Protein AF-K6Z7R3-F1 (afdb_monomer_lite)

Foldseek 3Di:
DPPLVVLVVLLCVLVVQDPVDPCSLVVLLVVLLVLQVQAACRVLAAQEFEPVVSQVLSCLSRVGGDDPVSQCPVVVVVDNSRVSSCVSNVGYYDPDQDWDWDQDPVRRIYTDDDCLWPQVLLVVCLVVVDPVSLVVSLVVVVVVVPADQDDSVLPADPVLSCLCNVQVEGQGAYSVQRGNVSVSVLNVQVVVVPVVDPSVPDDRVVNSVSRSVSNVVVVVVVVCCQFVLADDFPLAPDEAEDQWCDLVLQDPFKWKWWDDPQKIFTATDLPDSPPDDGNIQMKIFHFPDHSVVCLNVVLVVQLQVQCVVVVQAADPPDHTIGNDGCSPSVNSSVVSQSVDNVNRNGTDHMYGYGRDD

Secondary structure (DSSP, 8-state):
-HHHHHHHHHHHHHTT--SSSTTHHHHHHHHHHHHHHTSBTBTTTB-SB-HHHHHHHHHHHHSPPPPHHHHHGGGGGT--HHHHHHHHHT--B-SS---EEEEPTTS-EEEE--TTSHHHHHHHHHHH--THHHHHHHHHHHHTSSS----GGGSPPHHHHHHHHHTT------GGG-SHHHHHHHHHHHHHHHHHS-GGG--HHHHHHHHHHHHHHHHHHHHHHHH--SPP-TTSPPEEEESS--GGGGPSSEEEEEEETTEEEEEEESS-GGGS-TT--EEEEEESS-TTS-HHHHHHHHHHHHHHHTT-PPPTT-SSEESS-HHHHHHHHHHHHHT-HHHHHHEEEEEEEPPP-

pLDDT: mean 82.05, std 11.36, range [42.78, 97.69]

Radius of gyration: 26.32 Å; chains: 1; bounding box: 56×63×68 Å

Structure (mmCIF, N/CA/C/O backbone):
data_AF-K6Z7R3-F1
#
_entry.id   AF-K6Z7R3-F1
#
loop_
_atom_site.group_PDB
_atom_site.id
_atom_site.type_symbol
_atom_site.label_atom_id
_atom_site.label_alt_id
_atom_site.label_comp_id
_atom_site.label_asym_id
_atom_site.label_entity_id
_atom_site.label_seq_id
_atom_site.pdbx_PDB_ins_code
_atom_site.Cartn_x
_atom_site.Cartn_y
_atom_site.Cartn_z
_atom_site.occupancy
_atom_site.B_iso_or_equiv
_atom_site.auth_seq_id
_atom_site.auth_comp_id
_atom_site.auth_asym_id
_atom_site.auth_atom_id
_atom_site.pdbx_PDB_model_num
ATOM 1 N N . MET A 1 1 ? -11.805 31.884 5.181 1.00 42.78 1 MET A N 1
ATOM 2 C CA . MET A 1 1 ? -10.559 31.561 5.913 1.00 42.78 1 MET A CA 1
ATOM 3 C C . MET A 1 1 ? -10.691 31.644 7.438 1.00 42.78 1 MET A C 1
ATOM 5 O O . MET A 1 1 ? -9.969 30.921 8.102 1.00 42.78 1 MET A O 1
ATOM 9 N N . HIS A 1 2 ? -11.598 32.442 8.026 1.00 48.38 2 HIS A N 1
ATOM 10 C CA . HIS A 1 2 ? -11.631 32.621 9.490 1.00 48.38 2 HIS A CA 1
ATOM 11 C C . HIS A 1 2 ? -12.226 31.472 10.326 1.00 48.38 2 HIS A C 1
ATOM 13 O O . HIS A 1 2 ? -11.822 31.309 11.468 1.00 48.38 2 HIS A O 1
ATOM 19 N N . THR A 1 3 ? -13.135 30.646 9.807 1.00 52.03 3 THR A N 1
ATOM 20 C CA . THR A 1 3 ? -13.843 29.629 10.614 1.00 52.03 3 THR A CA 1
ATOM 21 C C . THR A 1 3 ? -13.050 28.346 10.876 1.00 52.03 3 THR A C 1
ATOM 23 O O . THR A 1 3 ? -13.311 27.656 11.857 1.00 52.03 3 THR A O 1
ATOM 26 N N . GLU A 1 4 ? -12.071 27.998 10.036 1.00 53.47 4 GLU A N 1
ATOM 27 C CA . GLU A 1 4 ? -11.367 26.711 10.152 1.00 53.47 4 GLU A CA 1
ATOM 28 C C . GLU A 1 4 ? -10.147 26.754 11.090 1.00 53.47 4 GLU A C 1
ATOM 30 O O . GLU A 1 4 ? -9.785 25.720 11.648 1.00 53.47 4 GLU A O 1
ATOM 35 N N . TYR A 1 5 ? -9.556 27.934 11.321 1.00 65.00 5 TYR A N 1
ATOM 36 C CA . TYR A 1 5 ? -8.521 28.150 12.349 1.00 65.00 5 TYR A CA 1
ATOM 37 C C . TYR A 1 5 ? -9.108 28.181 13.770 1.00 65.00 5 TYR A C 1
ATOM 39 O O . TYR A 1 5 ? -8.450 27.769 14.722 1.00 65.00 5 TYR A O 1
ATOM 47 N N . VAL A 1 6 ? -10.370 28.606 13.906 1.00 71.88 6 VAL A N 1
ATOM 48 C CA . VAL A 1 6 ? -11.091 28.658 15.191 1.00 71.88 6 VAL A CA 1
ATOM 49 C C . VAL A 1 6 ? -11.257 27.261 15.794 1.00 71.88 6 VAL A C 1
ATOM 51 O O . VAL A 1 6 ? -11.066 27.088 16.989 1.00 71.88 6 VAL A O 1
ATOM 54 N N . LYS A 1 7 ? -11.498 26.226 14.978 1.00 82.06 7 LYS A N 1
ATOM 55 C CA . LYS A 1 7 ? -11.639 24.855 15.495 1.00 82.06 7 LYS A CA 1
ATOM 56 C C . LYS A 1 7 ? -10.354 24.295 16.104 1.00 82.06 7 LYS A C 1
ATOM 58 O O . LYS A 1 7 ? -10.421 23.604 17.111 1.00 82.06 7 LYS A O 1
ATOM 63 N N . TRP A 1 8 ? -9.194 24.565 15.503 1.00 83.31 8 TRP A N 1
ATOM 64 C CA . TRP A 1 8 ? -7.917 24.115 16.070 1.00 83.31 8 TRP A CA 1
ATOM 65 C C . TRP A 1 8 ? -7.579 24.850 17.360 1.00 83.31 8 TRP A C 1
ATOM 67 O O . TRP A 1 8 ? -7.076 24.232 18.293 1.00 83.31 8 TRP A O 1
ATOM 77 N N . ARG A 1 9 ? -7.950 26.130 17.435 1.00 82.94 9 ARG A N 1
ATOM 78 C CA . ARG A 1 9 ? -7.883 26.919 18.661 1.00 82.94 9 ARG A CA 1
ATOM 79 C C . ARG A 1 9 ? -8.685 26.267 19.795 1.00 82.94 9 ARG A C 1
ATOM 81 O O . ARG A 1 9 ? -8.120 25.899 20.820 1.00 82.94 9 ARG A O 1
ATOM 88 N N . GLU A 1 10 ? -9.969 26.008 19.559 1.00 86.31 10 GLU A N 1
ATOM 89 C CA . GLU A 1 10 ? -10.844 25.342 20.533 1.00 86.31 10 GLU A CA 1
ATOM 90 C C . GLU A 1 10 ? -10.329 23.944 20.929 1.00 86.31 10 GLU A C 1
ATOM 92 O O . GLU A 1 10 ? -10.442 23.540 22.087 1.00 86.31 10 GLU A O 1
ATOM 97 N N . VAL A 1 11 ? -9.745 23.194 19.985 1.00 88.62 11 VAL A N 1
ATOM 98 C CA . VAL A 1 11 ? -9.110 21.896 20.269 1.00 88.62 11 VAL A CA 1
ATOM 99 C C . VAL A 1 11 ? -7.930 22.065 21.221 1.00 88.62 11 VAL A C 1
ATOM 101 O O . VAL A 1 11 ? -7.875 21.355 22.223 1.00 88.62 11 VAL A O 1
ATOM 104 N N . CYS A 1 12 ? -7.013 22.997 20.951 1.00 88.44 12 CYS A N 1
ATOM 105 C CA . CYS A 1 12 ? -5.871 23.264 21.827 1.00 88.44 12 CYS A CA 1
ATOM 106 C C . CYS A 1 12 ? -6.321 23.707 23.227 1.00 88.44 12 CYS A C 1
ATOM 108 O O . CYS A 1 12 ? -5.830 23.165 24.213 1.00 88.44 12 CYS A O 1
ATOM 110 N N . GLU A 1 13 ? -7.317 24.593 23.320 1.00 87.94 13 GLU A N 1
ATOM 111 C CA . GLU A 1 13 ? -7.924 25.014 24.593 1.00 87.94 13 GLU A CA 1
ATOM 112 C C . GLU A 1 13 ? -8.467 23.827 25.398 1.00 87.94 13 GLU A C 1
ATOM 114 O O . GLU A 1 13 ? -8.108 23.652 26.561 1.00 87.94 13 GLU A O 1
ATOM 119 N N . ARG A 1 14 ? -9.283 22.957 24.785 1.00 89.38 14 ARG A N 1
ATOM 120 C CA . ARG A 1 14 ? -9.859 21.791 25.486 1.00 89.38 14 ARG A CA 1
ATOM 121 C C . ARG A 1 14 ? -8.824 20.743 25.889 1.00 89.38 14 ARG A C 1
ATOM 123 O O . ARG A 1 14 ? -9.101 19.919 26.758 1.00 89.38 14 ARG A O 1
ATOM 130 N N . LEU A 1 15 ? -7.660 20.751 25.248 1.00 88.69 15 LEU A N 1
ATOM 131 C CA . LEU A 1 15 ? -6.542 19.863 25.560 1.00 88.69 15 LEU A CA 1
ATOM 132 C C . LEU A 1 15 ? -5.530 20.496 26.525 1.00 88.69 15 LEU A C 1
ATOM 134 O O . LEU A 1 15 ? -4.546 19.836 26.851 1.00 88.69 15 LEU A O 1
ATOM 138 N N . ASN A 1 16 ? -5.769 21.730 26.992 1.00 87.38 16 ASN A N 1
ATOM 139 C CA . ASN A 1 16 ? -4.818 22.525 27.777 1.00 87.38 16 ASN A CA 1
ATOM 140 C C . ASN A 1 16 ? -3.439 22.648 27.095 1.00 87.38 16 ASN A C 1
ATOM 142 O O . ASN A 1 16 ? -2.403 22.582 27.754 1.00 87.38 16 ASN A O 1
ATOM 146 N N . ILE A 1 17 ? -3.432 22.786 25.766 1.00 86.62 17 ILE A N 1
ATOM 147 C CA . ILE A 1 17 ? -2.229 23.029 24.965 1.00 86.62 17 ILE A CA 1
ATOM 148 C C . ILE A 1 17 ? -2.081 24.539 24.797 1.00 86.62 17 ILE A C 1
ATOM 150 O O . ILE A 1 17 ? -2.971 25.191 24.246 1.00 86.62 17 ILE A O 1
ATOM 154 N N . ASP A 1 18 ? -0.954 25.074 25.263 1.00 75.88 18 ASP A N 1
ATOM 155 C CA . ASP A 1 18 ? -0.641 26.501 25.191 1.00 75.88 18 ASP A CA 1
ATOM 156 C C . ASP A 1 18 ? -0.589 26.977 23.730 1.00 75.88 18 ASP A C 1
ATOM 158 O O . ASP A 1 18 ? 0.139 26.422 22.901 1.00 75.88 18 ASP A O 1
ATOM 162 N N . GLN A 1 19 ? -1.390 27.995 23.415 1.00 64.81 19 GLN A N 1
ATOM 163 C CA . GLN A 1 19 ? -1.518 28.556 22.072 1.00 64.81 19 GLN A CA 1
ATOM 164 C C . GLN A 1 19 ? -0.503 29.661 21.782 1.00 64.81 19 GLN A C 1
ATOM 166 O O . GLN A 1 19 ? -0.270 29.961 20.608 1.00 64.81 19 GLN A O 1
ATOM 171 N N . ASP A 1 20 ? 0.111 30.243 22.815 1.00 58.19 20 ASP A N 1
ATOM 172 C CA . ASP A 1 20 ? 0.999 31.402 22.680 1.00 58.19 20 ASP A CA 1
ATOM 173 C C . ASP A 1 20 ? 2.440 30.998 22.302 1.00 58.19 20 ASP A C 1
ATOM 175 O O . ASP A 1 20 ? 3.316 31.843 22.101 1.00 58.19 20 ASP A O 1
ATOM 179 N N . GLY A 1 21 ? 2.690 29.694 22.126 1.00 55.47 21 GLY A N 1
ATOM 180 C CA . GLY A 1 21 ? 3.966 29.134 21.691 1.00 55.47 21 GLY A CA 1
ATOM 181 C C . GLY A 1 21 ? 3.978 28.609 20.248 1.00 55.47 21 GLY A C 1
ATOM 182 O O . GLY A 1 21 ? 3.023 28.008 19.750 1.00 55.47 21 GLY A O 1
ATOM 183 N N . TYR A 1 22 ? 5.150 28.694 19.606 1.00 54.59 22 TYR A N 1
ATOM 184 C CA . TYR A 1 22 ? 5.470 28.016 18.332 1.00 54.59 22 TYR A CA 1
ATOM 185 C C . TYR A 1 22 ? 5.348 26.468 18.399 1.00 54.59 22 TYR A C 1
ATOM 187 O O . TYR A 1 22 ? 5.454 25.801 17.374 1.00 54.59 22 TYR A O 1
ATOM 195 N N . ASN A 1 23 ? 5.107 25.892 19.588 1.00 72.56 23 ASN A N 1
ATOM 196 C CA . ASN A 1 23 ? 5.161 24.454 19.895 1.00 72.56 23 ASN A CA 1
ATOM 197 C C . ASN A 1 23 ? 3.768 23.770 19.979 1.00 72.56 23 ASN A C 1
ATOM 199 O O . ASN A 1 23 ? 3.678 22.557 20.134 1.00 72.56 23 ASN A O 1
ATOM 203 N N . HIS A 1 24 ? 2.646 24.488 19.842 1.00 80.38 24 HIS A N 1
ATOM 204 C CA . HIS A 1 24 ? 1.312 23.867 19.996 1.00 80.38 24 HIS A CA 1
ATOM 205 C C . HIS A 1 24 ? 1.065 22.693 19.022 1.00 80.38 24 HIS A C 1
ATOM 207 O O . HIS A 1 24 ? 0.452 21.691 19.389 1.00 80.38 24 HIS A O 1
ATOM 213 N N . TYR A 1 25 ? 1.583 22.789 17.791 1.00 85.50 25 TYR A N 1
ATOM 214 C CA . TYR A 1 25 ? 1.508 21.728 16.782 1.00 85.50 25 TYR A CA 1
ATOM 215 C C . TYR A 1 25 ? 2.228 20.446 17.220 1.00 85.50 25 TYR A C 1
ATOM 217 O O . TYR A 1 25 ? 1.687 19.346 17.101 1.00 85.50 25 TYR A O 1
ATOM 225 N N . GLU A 1 26 ? 3.449 20.588 17.730 1.00 86.62 26 GLU A N 1
ATOM 226 C CA . GLU A 1 26 ? 4.282 19.467 18.158 1.00 86.62 26 GLU A CA 1
ATOM 227 C C . GLU A 1 26 ? 3.726 18.842 19.442 1.00 86.62 26 GLU A C 1
ATOM 229 O O . GLU A 1 26 ? 3.589 17.621 19.508 1.00 86.62 26 GLU A O 1
ATOM 234 N N . GLN A 1 27 ? 3.272 19.651 20.407 1.00 88.75 27 GLN A N 1
ATOM 235 C CA . GLN A 1 27 ? 2.557 19.156 21.591 1.00 88.75 27 GLN A CA 1
ATOM 236 C C . GLN A 1 27 ? 1.316 18.341 21.214 1.00 88.75 27 GLN A C 1
ATOM 238 O O . GLN A 1 27 ? 1.083 17.261 21.764 1.00 88.75 27 GLN A O 1
ATOM 243 N N . LEU A 1 28 ? 0.541 18.823 20.242 1.00 89.75 28 LEU A N 1
ATOM 244 C CA . LEU A 1 28 ? -0.630 18.120 19.741 1.00 89.75 28 LEU A CA 1
ATOM 245 C C . LEU A 1 28 ? -0.243 16.797 19.057 1.00 89.75 28 LEU A C 1
ATOM 247 O O . LEU A 1 28 ? -0.861 15.769 19.339 1.00 89.75 28 LEU A O 1
ATOM 251 N N . CYS A 1 29 ? 0.786 16.794 18.203 1.00 90.44 29 CYS A N 1
ATOM 252 C CA . CYS A 1 29 ? 1.306 15.568 17.590 1.00 90.44 29 CYS A CA 1
ATOM 253 C C . CYS A 1 29 ? 1.729 14.557 18.662 1.00 90.44 29 CYS A C 1
ATOM 255 O O . CYS A 1 29 ? 1.254 13.421 18.652 1.00 90.44 29 CYS A O 1
ATOM 257 N N . CYS A 1 30 ? 2.552 14.979 19.624 1.00 90.62 30 CYS A N 1
ATOM 258 C CA . CYS A 1 30 ? 3.036 14.149 20.726 1.00 90.62 30 CYS A CA 1
ATOM 259 C C . CYS A 1 30 ? 1.891 13.572 21.565 1.00 90.62 30 CYS A C 1
ATOM 261 O O . CYS A 1 30 ? 1.906 12.385 21.901 1.00 90.62 30 CYS A O 1
ATOM 263 N N . LEU A 1 31 ? 0.865 14.376 21.861 1.00 92.06 31 LEU A N 1
ATOM 264 C CA . LEU A 1 31 ? -0.309 13.914 22.593 1.00 92.06 31 LEU A CA 1
ATOM 265 C C . LEU A 1 31 ? -1.059 12.826 21.816 1.00 92.06 31 LEU A C 1
ATOM 267 O O . LEU A 1 31 ? -1.367 11.777 22.383 1.00 92.06 31 LEU A O 1
ATOM 271 N N . ILE A 1 32 ? -1.346 13.047 20.530 1.00 92.19 32 ILE A N 1
ATOM 272 C CA . ILE A 1 32 ? -2.070 12.067 19.709 1.00 92.19 32 ILE A CA 1
ATOM 273 C C . ILE A 1 32 ? -1.244 10.789 19.525 1.00 92.19 32 ILE A C 1
ATOM 275 O O . ILE A 1 32 ? -1.786 9.695 19.689 1.00 92.19 32 ILE A O 1
ATOM 279 N N . VAL A 1 33 ? 0.062 10.911 19.266 1.00 92.88 33 VAL A N 1
ATOM 280 C CA . VAL A 1 33 ? 0.996 9.776 19.195 1.00 92.88 33 VAL A CA 1
ATOM 281 C C . VAL A 1 33 ? 0.949 8.972 20.492 1.00 92.88 33 VAL A C 1
ATOM 283 O O . VAL A 1 33 ? 0.712 7.770 20.435 1.00 92.88 33 VAL A O 1
ATOM 286 N N . SER A 1 34 ? 1.065 9.630 21.648 1.00 91.25 34 SER A N 1
ATOM 287 C CA . SER A 1 34 ? 0.998 8.986 22.967 1.00 91.25 34 SER A CA 1
ATOM 288 C C . SER A 1 34 ? -0.341 8.278 23.206 1.00 91.25 34 SER A C 1
ATOM 290 O O . SER A 1 34 ? -0.384 7.149 23.700 1.00 91.25 34 SER A O 1
ATOM 292 N N . LYS A 1 35 ? -1.460 8.900 22.814 1.00 91.38 35 LYS A N 1
ATOM 293 C CA . LYS A 1 35 ? -2.791 8.288 22.936 1.00 91.38 35 LYS A CA 1
ATOM 294 C C . LYS A 1 35 ? -2.951 7.045 22.062 1.00 91.38 35 LYS A C 1
ATOM 296 O O . LYS A 1 35 ? -3.621 6.110 22.491 1.00 91.38 35 LYS A O 1
ATOM 301 N N . ILE A 1 36 ? -2.346 7.020 20.875 1.00 90.44 36 ILE A N 1
ATOM 302 C CA . ILE A 1 36 ? -2.390 5.863 19.971 1.00 90.44 36 ILE A CA 1
ATOM 303 C C . ILE A 1 36 ? -1.417 4.772 20.425 1.00 90.44 36 ILE A C 1
ATOM 305 O O . ILE A 1 36 ? -1.797 3.605 20.460 1.00 90.44 36 ILE A O 1
ATOM 309 N N . SER A 1 37 ? -0.184 5.129 20.788 1.00 90.00 37 SER A N 1
ATOM 310 C CA . SER A 1 37 ? 0.855 4.163 21.157 1.00 90.00 37 SER A CA 1
ATOM 311 C C . SER A 1 37 ? 0.518 3.396 22.432 1.00 90.00 37 SER A C 1
ATOM 313 O O . SER A 1 37 ? 0.848 2.218 22.540 1.00 90.00 37 SER A O 1
ATOM 315 N N . ASN A 1 38 ? -0.165 4.054 23.373 1.00 89.25 38 ASN A N 1
ATOM 316 C CA . ASN A 1 38 ? -0.599 3.465 24.640 1.00 89.25 38 ASN A CA 1
ATOM 317 C C . ASN A 1 38 ? -1.987 2.807 24.556 1.00 89.25 38 ASN A C 1
ATOM 319 O O . ASN A 1 38 ? -2.501 2.323 25.564 1.00 89.25 38 ASN A O 1
ATOM 323 N N . ALA A 1 39 ? -2.623 2.807 23.382 1.00 88.25 39 ALA A N 1
ATOM 324 C CA . ALA A 1 39 ? -3.923 2.183 23.206 1.00 88.25 39 ALA A CA 1
ATOM 325 C C . ALA A 1 39 ? -3.815 0.653 23.224 1.00 88.25 39 ALA A C 1
ATOM 327 O O . ALA A 1 39 ? -2.932 0.053 22.601 1.00 88.25 39 ALA A O 1
ATOM 328 N N . VAL A 1 40 ? -4.783 0.003 23.867 1.00 86.81 40 VAL A N 1
ATOM 329 C CA . VAL A 1 40 ? -4.917 -1.454 23.825 1.00 86.81 40 VAL A CA 1
ATOM 330 C C . VAL A 1 40 ? -5.167 -1.883 22.379 1.00 86.81 40 VAL A C 1
ATOM 332 O O . VAL A 1 40 ? -6.032 -1.339 21.692 1.00 86.81 40 VAL A O 1
ATOM 335 N N . GLY A 1 41 ? -4.398 -2.859 21.900 1.00 79.75 41 GLY A N 1
ATOM 336 C CA . GLY A 1 41 ? -4.519 -3.353 20.529 1.00 79.75 41 GLY A CA 1
ATOM 337 C C . GLY A 1 41 ? -3.748 -2.544 19.481 1.00 79.75 41 GLY A C 1
ATOM 338 O O . GLY A 1 41 ? -3.835 -2.870 18.295 1.00 79.75 41 GLY A O 1
ATOM 339 N N . PHE A 1 42 ? -2.955 -1.538 19.867 1.00 84.12 42 PHE A N 1
ATOM 340 C CA . PHE A 1 42 ? -2.008 -0.911 18.941 1.00 84.12 42 PHE A CA 1
ATOM 341 C C . PHE A 1 42 ? -1.030 -1.953 18.358 1.00 84.12 42 PHE A C 1
ATOM 343 O O . PHE A 1 42 ? -0.657 -2.918 19.028 1.00 84.12 42 PHE A O 1
ATOM 350 N N . ARG A 1 43 ? -0.671 -1.806 17.073 1.00 80.56 43 ARG A N 1
ATOM 351 C CA . ARG A 1 43 ? 0.080 -2.758 16.218 1.00 80.56 43 ARG A CA 1
ATOM 352 C C . ARG A 1 43 ? -0.608 -4.095 15.925 1.00 80.56 43 ARG A C 1
ATOM 354 O O . ARG A 1 43 ? -0.434 -4.626 14.832 1.00 80.56 43 ARG A O 1
ATOM 361 N N . SER A 1 44 ? -1.413 -4.610 16.849 1.00 77.50 44 SER A N 1
ATOM 362 C CA . SER A 1 44 ? -2.163 -5.860 16.657 1.00 77.50 44 SER A CA 1
ATOM 363 C C . SER A 1 44 ? -3.420 -5.642 15.811 1.00 77.50 44 SER A C 1
ATOM 365 O O . SER A 1 44 ? -3.620 -6.321 14.809 1.00 77.50 44 SER A O 1
ATOM 367 N N . TYR A 1 45 ? -4.229 -4.647 16.181 1.00 80.44 45 TYR A N 1
ATOM 368 C CA . TYR A 1 45 ? -5.459 -4.254 15.490 1.00 80.44 45 TYR A CA 1
ATOM 369 C C . TYR A 1 45 ? -5.289 -2.975 14.674 1.00 80.44 45 TYR A C 1
ATOM 371 O O . TYR A 1 45 ? -5.957 -2.810 13.659 1.00 80.44 45 TYR A O 1
ATOM 379 N N . LEU A 1 46 ? -4.378 -2.079 15.060 1.00 84.50 46 LEU A N 1
ATOM 380 C CA . LEU A 1 46 ? -4.082 -0.870 14.294 1.00 84.50 46 LEU A CA 1
ATOM 381 C C . LEU A 1 46 ? -2.639 -0.890 13.785 1.00 84.50 46 LEU A C 1
ATOM 383 O O . LEU A 1 46 ? -1.703 -0.694 14.554 1.00 84.50 46 LEU A O 1
ATOM 387 N N . ASN A 1 47 ? -2.467 -1.084 12.479 1.00 82.75 47 ASN A N 1
ATOM 388 C CA . ASN A 1 47 ? -1.160 -1.115 11.812 1.00 82.75 47 ASN A CA 1
ATOM 389 C C . ASN A 1 47 ? -1.008 -0.031 10.726 1.00 82.75 47 ASN A C 1
ATOM 391 O O . ASN A 1 47 ? -0.142 -0.134 9.861 1.00 82.75 47 ASN A O 1
ATOM 395 N N . CYS A 1 48 ? -1.884 0.969 10.736 1.00 84.81 48 CYS A N 1
ATOM 396 C CA . CYS A 1 48 ? -1.955 2.066 9.775 1.00 84.81 48 CYS A CA 1
ATOM 397 C C . CYS A 1 48 ? -2.702 3.246 10.404 1.00 84.81 48 CYS A C 1
ATOM 399 O O . CYS A 1 48 ? -3.511 3.038 11.311 1.00 84.81 48 CYS A O 1
ATOM 401 N N . ILE A 1 49 ? -2.516 4.455 9.879 1.00 87.69 49 ILE A N 1
ATOM 402 C CA . ILE A 1 49 ? -3.239 5.644 10.340 1.00 87.69 49 ILE A CA 1
ATOM 403 C C . ILE A 1 49 ? -4.050 6.299 9.225 1.00 87.69 49 ILE A C 1
ATOM 405 O O . ILE A 1 49 ? -3.750 6.158 8.042 1.00 87.69 49 ILE A O 1
ATOM 409 N N . SER A 1 50 ? -5.105 7.019 9.597 1.00 86.56 50 SER A N 1
ATOM 410 C CA . SER A 1 50 ? -5.933 7.769 8.659 1.00 86.56 50 SER A CA 1
ATOM 411 C C . SER A 1 50 ? -6.402 9.084 9.279 1.00 86.56 50 SER A C 1
ATOM 413 O O . SER A 1 50 ? -6.505 9.205 10.500 1.00 86.56 50 SER A O 1
ATOM 415 N N . GLY A 1 51 ? -6.724 10.066 8.433 1.00 86.69 51 GLY A N 1
ATOM 416 C CA . GLY A 1 51 ? -7.345 11.318 8.879 1.00 86.69 51 GLY A CA 1
ATOM 417 C C . GLY A 1 51 ? -8.622 11.093 9.705 1.00 86.69 51 GLY A C 1
ATOM 418 O O . GLY A 1 51 ? -8.710 11.637 10.801 1.00 86.69 51 GLY A O 1
ATOM 419 N N . PRO A 1 52 ? -9.571 10.240 9.264 1.00 86.12 52 PRO A N 1
ATOM 420 C CA . PRO A 1 52 ? -10.752 9.895 10.057 1.00 86.12 52 PRO A CA 1
ATOM 421 C C . PRO A 1 52 ? -10.443 9.357 11.461 1.00 86.12 52 PRO A C 1
ATOM 423 O O . PRO A 1 52 ? -11.140 9.721 12.404 1.00 86.12 52 PRO A O 1
ATOM 426 N N . LEU A 1 53 ? -9.389 8.546 11.624 1.00 87.06 53 LEU A N 1
ATOM 427 C CA . LEU A 1 53 ? -8.946 8.074 12.944 1.00 87.06 53 LEU A CA 1
ATOM 428 C C . LEU A 1 53 ? -8.497 9.215 13.839 1.00 87.06 53 LEU A C 1
ATOM 430 O O . LEU A 1 53 ? -8.957 9.329 14.973 1.00 87.06 53 LEU A O 1
ATOM 434 N N . ILE A 1 54 ? -7.647 10.086 13.310 1.00 89.44 54 ILE A N 1
ATOM 435 C CA . ILE A 1 54 ? -7.167 11.251 14.048 1.00 89.44 54 ILE A CA 1
ATOM 436 C C . ILE A 1 54 ? -8.345 12.156 14.440 1.00 89.44 54 ILE A C 1
ATOM 438 O O . ILE A 1 54 ? -8.447 12.553 15.600 1.00 89.44 54 ILE A O 1
ATOM 442 N N . SER A 1 55 ? -9.288 12.403 13.525 1.00 88.56 55 SER A N 1
ATOM 443 C CA . SER A 1 55 ? -10.512 13.156 13.822 1.00 88.56 55 SER A CA 1
ATOM 444 C C . SER A 1 55 ? -11.350 12.512 14.931 1.00 88.56 55 SER A C 1
ATOM 446 O O . SER A 1 55 ? -11.834 13.229 15.802 1.00 88.56 55 SER A O 1
ATOM 448 N N . GLN A 1 56 ? -11.521 11.184 14.935 1.00 87.50 56 GLN A N 1
ATOM 449 C CA . GLN A 1 56 ? -12.283 10.491 15.983 1.00 87.50 56 GLN A CA 1
ATOM 450 C C . GLN A 1 56 ? -11.591 10.534 17.349 1.00 87.50 56 GLN A C 1
ATOM 452 O O . GLN A 1 56 ? -12.267 10.686 18.368 1.00 87.50 56 GLN A O 1
ATOM 457 N N . ILE A 1 57 ? -10.261 10.437 17.389 1.00 89.75 57 ILE A N 1
ATOM 458 C CA . ILE A 1 57 ? -9.497 10.591 18.633 1.00 89.75 57 ILE A CA 1
ATOM 459 C C . ILE A 1 57 ? -9.681 12.008 19.177 1.00 89.75 57 ILE A C 1
ATOM 461 O O . ILE A 1 57 ? -10.025 12.170 20.346 1.00 89.75 57 ILE A O 1
ATOM 465 N N . ILE A 1 58 ? -9.526 13.031 18.331 1.00 90.50 58 ILE A N 1
ATOM 466 C CA . ILE A 1 58 ? -9.714 14.429 18.737 1.00 90.50 58 ILE A CA 1
ATOM 467 C C . ILE A 1 58 ? -11.143 14.657 19.230 1.00 90.50 58 ILE A C 1
ATOM 469 O O . ILE A 1 58 ? -11.325 15.234 20.301 1.00 90.50 58 ILE A O 1
ATOM 473 N N . LEU A 1 59 ? -12.149 14.140 18.522 1.00 90.62 59 LEU A N 1
ATOM 474 C CA . LEU A 1 59 ? -13.542 14.181 18.964 1.00 90.62 59 LEU A CA 1
ATOM 475 C C . LEU A 1 59 ? -13.724 13.503 20.330 1.00 90.62 59 LEU A C 1
ATOM 477 O O . LEU A 1 59 ? -14.405 14.040 21.193 1.00 90.62 59 LEU A O 1
ATOM 481 N N . SER A 1 60 ? -13.082 12.361 20.564 1.00 88.69 60 SER A N 1
ATOM 482 C CA . SER A 1 60 ? -13.191 11.616 21.829 1.00 88.69 60 SER A CA 1
ATOM 483 C C . SER A 1 60 ? -12.475 12.286 23.009 1.00 88.69 60 SER A C 1
ATOM 485 O O . SER A 1 60 ? -12.803 12.019 24.173 1.00 88.69 60 SER A O 1
ATOM 487 N N . LEU A 1 61 ? -11.466 13.114 22.728 1.00 89.50 61 LEU A N 1
ATOM 488 C CA . LEU A 1 61 ? -10.732 13.883 23.734 1.00 89.50 61 LEU A CA 1
ATOM 489 C C . LEU A 1 61 ? -11.391 15.232 24.019 1.00 89.50 61 LEU A C 1
ATOM 491 O O . LEU A 1 61 ? -11.408 15.667 25.164 1.00 89.50 61 LEU A O 1
ATOM 495 N N . THR A 1 62 ? -11.930 15.882 22.989 1.00 90.56 62 THR A N 1
ATOM 496 C CA . THR A 1 62 ? -12.351 17.287 23.060 1.00 90.56 62 THR A CA 1
ATOM 497 C C . THR A 1 62 ? -13.846 17.490 22.876 1.00 90.56 62 THR A C 1
ATOM 499 O O . THR A 1 62 ? -14.351 18.527 23.271 1.00 90.56 62 THR A O 1
ATOM 502 N N . GLY A 1 63 ? -14.579 16.562 22.263 1.00 88.31 63 GLY A N 1
ATOM 503 C CA . GLY A 1 63 ? -15.961 16.771 21.813 1.00 88.31 63 GLY A CA 1
ATOM 504 C C . GLY A 1 63 ? -16.087 17.606 20.531 1.00 88.31 63 GLY A C 1
ATOM 505 O O . GLY A 1 63 ? -17.202 17.906 20.110 1.00 88.31 63 GLY A O 1
ATOM 506 N N . ILE A 1 64 ? -14.974 17.985 19.893 1.00 89.56 64 ILE A N 1
ATOM 507 C CA . ILE A 1 64 ? -14.967 18.810 18.679 1.00 89.56 64 ILE A CA 1
ATOM 508 C C . ILE A 1 64 ? -14.858 17.922 17.440 1.00 89.56 64 ILE A C 1
ATOM 510 O O . ILE A 1 64 ? -13.966 17.084 17.319 1.00 89.56 64 ILE A O 1
ATOM 514 N N . THR A 1 65 ? -15.753 18.139 16.474 1.00 88.62 65 THR A N 1
ATOM 515 C CA . THR A 1 65 ? -15.726 17.422 15.193 1.00 88.62 65 THR A CA 1
ATOM 516 C C . THR A 1 65 ? -14.853 18.153 14.174 1.00 88.62 65 THR A C 1
ATOM 518 O O . THR A 1 65 ? -15.178 19.265 13.727 1.00 88.62 65 THR A O 1
ATOM 521 N N . LEU A 1 66 ? -13.771 17.491 13.760 1.00 85.50 66 LEU A N 1
ATOM 522 C CA . LEU A 1 66 ? -12.880 17.944 12.694 1.00 85.50 66 LEU A CA 1
ATOM 523 C C . LEU A 1 66 ? -13.160 17.215 11.379 1.00 85.50 66 LEU A C 1
ATOM 525 O O . LEU A 1 66 ? -13.183 15.985 11.314 1.00 85.50 66 LEU A O 1
ATOM 529 N N . THR A 1 67 ? -13.310 17.994 10.312 1.00 81.69 67 THR A N 1
ATOM 530 C CA . THR A 1 67 ? -13.395 17.491 8.937 1.00 81.69 67 THR A CA 1
ATOM 531 C C . THR A 1 67 ? -12.001 17.240 8.357 1.00 81.69 67 THR A C 1
ATOM 533 O O . THR A 1 67 ? -10.992 17.722 8.877 1.00 81.69 67 THR A O 1
ATOM 536 N N . THR A 1 68 ? -11.931 16.541 7.225 1.00 73.38 68 THR A N 1
ATOM 537 C CA . THR A 1 68 ? -10.687 16.389 6.454 1.00 73.38 68 THR A CA 1
ATOM 538 C C . THR A 1 68 ? -10.094 17.724 6.009 1.00 73.38 68 THR A C 1
ATOM 540 O O . THR A 1 68 ? -8.871 17.841 5.959 1.00 73.38 68 THR A O 1
ATOM 543 N N . SER A 1 69 ? -10.926 18.736 5.737 1.00 77.62 69 SER A N 1
ATOM 544 C CA . SER A 1 69 ? -10.460 20.093 5.428 1.00 77.62 69 SER A CA 1
ATOM 545 C C . SER A 1 69 ? -9.746 20.712 6.626 1.00 77.62 69 SER A C 1
ATOM 547 O O . SER A 1 69 ? -8.636 21.211 6.472 1.00 77.62 69 SER A O 1
ATOM 549 N N . ASN A 1 70 ? -10.292 20.552 7.841 1.00 82.88 70 ASN A N 1
ATOM 550 C CA . ASN A 1 70 ? -9.641 21.044 9.059 1.00 82.88 70 ASN A CA 1
ATOM 551 C C . ASN A 1 70 ? -8.258 20.406 9.266 1.00 82.88 70 ASN A C 1
ATOM 553 O O . ASN A 1 70 ? -7.303 21.111 9.586 1.00 82.88 70 ASN A O 1
ATOM 557 N N . LEU A 1 71 ? -8.118 19.099 9.019 1.00 78.44 71 LEU A N 1
ATOM 558 C CA . LEU A 1 71 ? -6.820 18.408 9.085 1.00 78.44 71 LEU A CA 1
ATOM 559 C C . LEU A 1 71 ? -5.809 18.916 8.041 1.00 78.44 71 LEU A C 1
ATOM 561 O O . LEU A 1 71 ? -4.604 18.773 8.238 1.00 78.44 71 LEU A O 1
ATOM 565 N N . CYS A 1 72 ? -6.276 19.491 6.930 1.00 77.38 72 CYS A N 1
ATOM 566 C CA . CYS A 1 72 ? -5.417 20.021 5.872 1.00 77.38 72 CYS A CA 1
ATOM 567 C C . CYS A 1 72 ? -4.944 21.458 6.122 1.00 77.38 72 CYS A C 1
ATOM 569 O O . CYS A 1 72 ? -4.073 21.913 5.387 1.00 77.38 72 CYS A O 1
ATOM 571 N N . ASN A 1 73 ? -5.444 22.159 7.145 1.00 75.19 73 ASN A N 1
ATOM 572 C CA . ASN A 1 73 ? -5.038 23.542 7.427 1.00 75.19 73 ASN A CA 1
ATOM 573 C C . ASN A 1 73 ? -3.533 23.671 7.676 1.00 75.19 73 ASN A C 1
ATOM 575 O O . ASN A 1 73 ? -2.893 24.549 7.109 1.00 75.19 73 ASN A O 1
ATOM 579 N N . TYR A 1 74 ? -2.950 22.728 8.419 1.00 70.38 74 TYR A N 1
ATOM 580 C CA . TYR A 1 74 ? -1.505 22.675 8.645 1.00 70.38 74 TYR A CA 1
ATOM 581 C C . TYR A 1 74 ? -0.698 22.473 7.350 1.00 70.38 74 TYR A C 1
ATOM 583 O O . TYR A 1 74 ? 0.444 22.915 7.260 1.00 70.38 74 TYR A O 1
ATOM 591 N N . LYS A 1 75 ? -1.289 21.906 6.283 1.00 71.50 75 LYS A N 1
ATOM 592 C CA . LYS A 1 75 ? -0.576 21.759 5.000 1.00 71.50 75 LYS A CA 1
ATOM 593 C C . LYS A 1 75 ? -0.253 23.105 4.362 1.00 71.50 75 LYS A C 1
ATOM 595 O O . LYS A 1 75 ? 0.745 23.204 3.655 1.00 71.50 75 LYS A O 1
ATOM 600 N N . GLN A 1 76 ? -1.071 24.131 4.602 1.00 67.88 76 GLN A N 1
ATOM 601 C CA . GLN A 1 76 ? -0.838 25.476 4.064 1.00 67.88 76 GLN A CA 1
ATOM 602 C C . GLN A 1 76 ? 0.399 26.137 4.691 1.00 67.88 76 GLN A C 1
ATOM 604 O O . GLN A 1 76 ? 1.007 26.998 4.064 1.00 67.88 76 GLN A O 1
ATOM 609 N N . THR A 1 77 ? 0.807 25.693 5.883 1.00 67.62 77 THR A N 1
ATOM 610 C CA . THR A 1 77 ? 2.028 26.122 6.581 1.00 67.62 77 THR A CA 1
ATOM 611 C C . THR A 1 77 ? 3.190 25.133 6.409 1.00 67.62 77 THR A C 1
ATOM 613 O O . THR A 1 77 ? 4.180 25.219 7.129 1.00 67.62 77 THR A O 1
ATOM 616 N N . GLY A 1 78 ? 3.092 24.188 5.462 1.00 71.00 78 GLY A N 1
ATOM 617 C CA . GLY A 1 78 ? 4.125 23.178 5.188 1.00 71.00 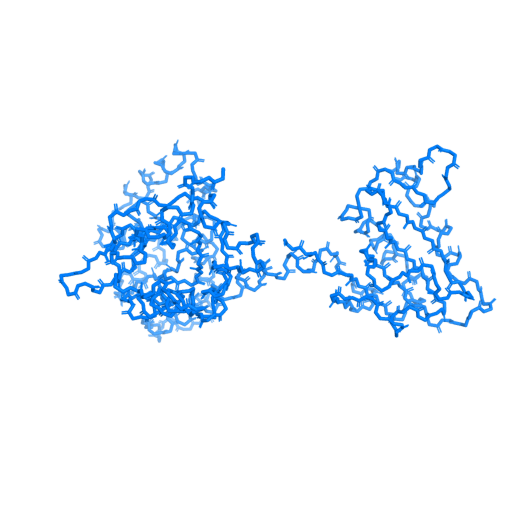78 GLY A CA 1
ATOM 618 C C . GLY A 1 78 ? 4.152 21.998 6.167 1.00 71.00 78 GLY A C 1
ATOM 619 O O . GLY A 1 78 ? 5.029 21.145 6.071 1.00 71.00 78 GLY A O 1
ATOM 620 N N . GLN A 1 79 ? 3.194 21.924 7.091 1.00 80.94 79 GLN A N 1
ATOM 621 C CA . GLN A 1 79 ? 3.094 20.872 8.099 1.00 80.94 79 GLN A CA 1
ATOM 622 C C . GLN A 1 79 ? 2.093 19.792 7.676 1.00 80.94 79 GLN A C 1
ATOM 624 O O . GLN A 1 79 ? 1.005 20.068 7.166 1.00 80.94 79 GLN A O 1
ATOM 629 N N . HIS A 1 80 ? 2.424 18.523 7.901 1.00 85.00 80 HIS A N 1
ATOM 630 C CA . HIS A 1 80 ? 1.593 17.410 7.455 1.00 85.00 80 HIS A CA 1
ATOM 631 C C . HIS A 1 80 ? 1.118 16.568 8.637 1.00 85.00 80 HIS A C 1
ATOM 633 O O . HIS A 1 80 ? 1.526 15.429 8.785 1.00 85.00 80 HIS A O 1
ATOM 639 N N . PHE A 1 81 ? 0.163 17.085 9.413 1.00 86.69 81 PHE A N 1
ATOM 640 C CA . PHE A 1 81 ? -0.283 16.492 10.685 1.00 86.69 81 PHE A CA 1
ATOM 641 C C . PHE A 1 81 ? -0.494 14.966 10.672 1.00 86.69 81 PHE A C 1
ATOM 643 O O . PHE A 1 81 ? 0.053 14.244 11.496 1.00 86.69 81 PHE A O 1
ATOM 650 N N . VAL A 1 82 ? -1.242 14.439 9.694 1.00 88.62 82 VAL A N 1
ATOM 651 C CA . VAL A 1 82 ? -1.465 12.984 9.570 1.00 88.62 82 VAL A CA 1
ATOM 652 C C . VAL A 1 82 ? -0.169 12.228 9.264 1.00 88.62 82 VAL A C 1
ATOM 654 O O . VAL A 1 82 ? 0.018 11.125 9.767 1.00 88.62 82 VAL A O 1
ATOM 657 N N . LYS A 1 83 ? 0.703 12.808 8.432 1.00 88.00 83 LYS A N 1
ATOM 658 C CA . LYS A 1 83 ? 1.993 12.227 8.053 1.00 88.00 83 LYS A CA 1
ATOM 659 C C . LYS A 1 83 ? 2.958 12.232 9.229 1.00 88.00 83 LYS A C 1
ATOM 661 O O . LYS A 1 83 ? 3.525 11.192 9.514 1.00 88.00 83 LYS A O 1
ATOM 666 N N . ASP A 1 84 ? 3.051 13.332 9.961 1.00 88.69 84 ASP A N 1
ATOM 667 C CA . ASP A 1 84 ? 3.982 13.457 11.082 1.00 88.69 84 ASP A CA 1
ATOM 668 C C . ASP A 1 84 ? 3.621 12.474 12.210 1.00 88.69 84 ASP A C 1
ATOM 670 O O . ASP A 1 84 ? 4.496 11.814 12.767 1.00 88.69 84 ASP A O 1
ATOM 674 N N . ILE A 1 85 ? 2.323 12.262 12.474 1.00 91.25 85 ILE A N 1
ATOM 675 C CA . ILE A 1 85 ? 1.865 11.203 13.392 1.00 91.25 85 ILE A CA 1
ATOM 676 C C . ILE A 1 85 ? 2.185 9.805 12.825 1.00 91.25 85 ILE A C 1
ATOM 678 O O . ILE A 1 85 ? 2.593 8.914 13.569 1.00 91.25 85 ILE A O 1
ATOM 682 N N . SER A 1 86 ? 1.998 9.595 11.517 1.00 89.62 86 SER A N 1
ATOM 683 C CA . SER A 1 86 ? 2.325 8.336 10.828 1.00 89.62 86 SER A CA 1
ATOM 684 C C . SER A 1 86 ? 3.801 7.970 10.989 1.00 89.62 86 SER A C 1
ATOM 686 O O . SER A 1 86 ? 4.118 6.839 11.367 1.00 89.62 86 SER A O 1
ATOM 688 N N . ASP A 1 87 ? 4.676 8.941 10.733 1.00 87.44 87 ASP A N 1
ATOM 689 C CA . ASP A 1 87 ? 6.127 8.814 10.786 1.00 87.44 87 ASP A CA 1
ATOM 690 C C . ASP A 1 87 ? 6.579 8.557 12.232 1.00 87.44 87 ASP A C 1
ATOM 692 O O . ASP A 1 87 ? 7.330 7.613 12.477 1.00 87.44 87 ASP A O 1
ATOM 696 N N . ALA A 1 88 ? 6.029 9.293 13.208 1.00 87.25 88 ALA A N 1
ATOM 697 C CA . ALA A 1 88 ? 6.314 9.090 14.631 1.00 87.25 88 ALA A CA 1
ATOM 698 C C . ALA A 1 88 ? 5.882 7.704 15.152 1.00 87.25 88 ALA A C 1
ATOM 700 O O . ALA A 1 88 ? 6.560 7.109 15.991 1.00 87.25 88 ALA A O 1
ATOM 701 N N . LEU A 1 89 ? 4.765 7.161 14.658 1.00 87.06 89 LEU A N 1
ATOM 702 C CA . LEU A 1 89 ? 4.282 5.825 15.035 1.00 87.06 89 LEU A CA 1
ATOM 703 C C . LEU A 1 89 ? 4.954 4.688 14.242 1.00 87.06 89 LEU A C 1
ATOM 705 O O . LEU A 1 89 ? 4.839 3.519 14.632 1.00 87.06 89 LEU A O 1
ATOM 709 N N . GLY A 1 90 ? 5.625 5.000 13.130 1.00 83.44 90 GLY A N 1
ATOM 710 C CA . GLY A 1 90 ? 6.210 4.015 12.220 1.00 83.44 90 GLY A CA 1
ATOM 711 C C . GLY A 1 90 ? 5.166 3.118 11.543 1.00 83.44 90 GLY A C 1
ATOM 712 O O . GLY A 1 90 ? 5.408 1.928 11.337 1.00 83.44 90 GLY A O 1
ATOM 713 N N . VAL A 1 91 ? 3.983 3.657 11.238 1.00 85.00 91 VAL A N 1
ATOM 714 C CA . VAL A 1 91 ? 2.899 2.956 10.522 1.00 85.00 91 VAL A CA 1
ATOM 715 C C . VAL A 1 91 ? 2.546 3.737 9.255 1.00 85.00 91 VAL A C 1
ATOM 717 O O . VAL A 1 91 ? 2.719 4.948 9.251 1.00 85.00 91 VAL A O 1
ATOM 720 N N . PRO A 1 92 ? 2.061 3.119 8.165 1.00 83.62 92 PRO A N 1
ATOM 721 C CA . PRO A 1 92 ? 1.698 3.851 6.955 1.00 83.62 92 PRO A CA 1
ATOM 722 C C . PRO A 1 92 ? 0.355 4.574 7.075 1.00 83.62 92 PRO A C 1
ATOM 724 O O . PRO A 1 92 ? -0.548 4.155 7.806 1.00 83.62 92 PRO A O 1
ATOM 727 N N . ILE A 1 93 ? 0.185 5.590 6.233 1.00 83.81 93 ILE A N 1
ATOM 728 C CA . ILE A 1 93 ? -1.093 6.268 6.022 1.00 83.81 93 ILE A CA 1
ATOM 729 C C . ILE A 1 93 ? -1.974 5.434 5.088 1.00 83.81 93 ILE A C 1
ATOM 731 O O . ILE A 1 93 ? -1.523 4.895 4.073 1.00 83.81 93 ILE A O 1
ATOM 735 N N . ALA A 1 94 ? -3.262 5.367 5.393 1.00 78.50 94 ALA A N 1
ATOM 736 C CA . ALA A 1 94 ? -4.266 4.761 4.540 1.00 78.50 94 ALA A CA 1
ATOM 737 C C . ALA A 1 94 ? -5.533 5.617 4.461 1.00 78.50 94 ALA A C 1
ATOM 739 O O . ALA A 1 94 ? -5.935 6.284 5.414 1.00 78.50 94 ALA A O 1
ATOM 740 N N . HIS A 1 95 ? -6.193 5.565 3.306 1.00 70.12 95 HIS A N 1
ATOM 741 C CA . HIS A 1 95 ? -7.461 6.246 3.079 1.00 70.12 95 HIS A CA 1
ATOM 742 C C . HIS A 1 95 ? -8.626 5.312 3.407 1.00 70.12 95 HIS A C 1
ATOM 744 O O . HIS A 1 95 ? -8.697 4.211 2.865 1.00 70.12 95 HIS A O 1
ATOM 750 N N . GLY A 1 96 ? -9.537 5.763 4.273 1.00 64.06 96 GLY A N 1
ATOM 751 C CA . GLY A 1 96 ? -10.844 5.125 4.455 1.00 64.06 96 GLY A CA 1
ATOM 752 C C . GLY A 1 96 ? -10.815 3.719 5.052 1.00 64.06 96 GLY A C 1
ATOM 753 O O . GLY A 1 96 ? -11.663 2.906 4.702 1.00 64.06 96 GLY A O 1
ATOM 754 N N . ILE A 1 97 ? -9.857 3.408 5.929 1.00 64.50 97 ILE A N 1
ATOM 755 C CA . ILE A 1 97 ? -9.924 2.160 6.696 1.00 64.50 97 ILE A CA 1
ATOM 756 C C . ILE A 1 97 ? -10.963 2.345 7.796 1.00 64.50 97 ILE A C 1
ATOM 758 O O . ILE A 1 97 ? -10.820 3.281 8.585 1.00 64.50 97 ILE A O 1
ATOM 762 N N . PRO A 1 98 ? -11.992 1.491 7.859 1.00 65.00 98 PRO A N 1
ATOM 763 C CA . PRO A 1 98 ? -12.939 1.540 8.949 1.00 65.00 98 PRO A CA 1
ATOM 764 C C . PRO A 1 98 ? -12.269 0.924 10.191 1.00 65.00 98 PRO A C 1
ATOM 766 O O . PRO A 1 98 ? -11.570 -0.084 10.107 1.00 65.00 98 PRO A O 1
ATOM 769 N N . PHE A 1 99 ? -12.433 1.557 11.346 1.00 70.25 99 PHE A N 1
ATOM 770 C CA . PHE A 1 99 ? -11.904 1.093 12.629 1.00 70.25 99 PHE A CA 1
ATOM 771 C C . PHE A 1 99 ? -12.933 1.396 13.714 1.00 70.25 99 PHE A C 1
ATOM 773 O O . PHE A 1 99 ? -13.718 2.337 13.579 1.00 70.25 99 PHE A O 1
ATOM 780 N N . ASN A 1 100 ? -12.918 0.603 14.782 1.00 73.56 100 ASN A N 1
ATOM 781 C CA . ASN A 1 100 ? -13.710 0.873 15.970 1.00 73.56 100 ASN A CA 1
ATOM 782 C C . ASN A 1 100 ? -12.786 1.367 17.087 1.00 73.56 100 ASN A C 1
ATOM 784 O O . ASN A 1 100 ? -11.867 0.655 17.502 1.00 73.56 100 ASN A O 1
ATOM 788 N N . LEU A 1 101 ? -13.014 2.601 17.535 1.00 80.69 101 LEU A N 1
ATOM 789 C CA . LEU A 1 101 ? -12.307 3.207 18.657 1.00 80.69 101 LEU A CA 1
ATOM 790 C C . LEU A 1 101 ? -13.231 3.191 19.871 1.00 80.69 101 LEU A C 1
ATOM 792 O O . LEU A 1 101 ? -14.208 3.937 19.921 1.00 80.69 101 LEU A O 1
ATOM 796 N N . THR A 1 102 ? -12.906 2.377 20.868 1.00 82.31 102 THR A N 1
ATOM 797 C CA . THR A 1 102 ? -13.611 2.395 22.152 1.00 82.31 102 THR A CA 1
ATOM 798 C C . THR A 1 102 ? -12.755 3.102 23.192 1.00 82.31 102 THR A C 1
ATOM 800 O O . THR A 1 102 ? -11.548 2.873 23.282 1.00 82.31 102 THR A O 1
ATOM 803 N N . LYS A 1 103 ? -13.371 3.980 23.983 1.00 79.38 103 LYS A N 1
ATOM 804 C CA . LYS A 1 103 ? -12.721 4.610 25.132 1.00 79.38 103 LYS A CA 1
ATOM 805 C C . LYS A 1 103 ? -12.994 3.745 26.357 1.00 79.38 103 LYS A C 1
ATOM 807 O O . LYS A 1 103 ? -14.150 3.573 26.737 1.00 79.38 103 LYS A O 1
ATOM 812 N N . ASN A 1 104 ? -11.944 3.192 26.947 1.00 72.56 104 ASN A N 1
ATOM 813 C CA . ASN A 1 104 ? -12.057 2.453 28.196 1.00 72.56 104 ASN A CA 1
ATOM 814 C C . ASN A 1 104 ? -12.292 3.420 29.365 1.00 72.56 104 ASN A C 1
ATOM 816 O O . ASN A 1 104 ? -12.059 4.628 29.264 1.00 72.56 104 ASN A O 1
ATOM 820 N N . ILE A 1 105 ? -12.729 2.860 30.493 1.00 59.56 105 ILE A N 1
ATOM 821 C CA . ILE A 1 105 ? -13.089 3.591 31.718 1.00 59.56 105 ILE A CA 1
ATOM 822 C C . ILE A 1 105 ? -11.918 4.457 32.230 1.00 59.56 105 ILE A C 1
ATOM 824 O O . ILE A 1 105 ? -12.133 5.554 32.733 1.00 59.56 105 ILE A O 1
ATOM 828 N N . GLU A 1 106 ? -10.672 4.036 31.998 1.00 61.47 106 GLU A N 1
ATOM 829 C CA . GLU A 1 106 ? -9.447 4.746 32.404 1.00 61.47 106 GLU A CA 1
ATOM 830 C C . GLU A 1 106 ? -8.976 5.821 31.403 1.00 61.47 106 GLU A C 1
ATOM 832 O O . GLU A 1 106 ? -7.833 6.267 31.443 1.00 61.47 106 GLU A O 1
ATOM 837 N N . GLN A 1 107 ? -9.824 6.227 30.451 1.00 62.75 107 GLN A N 1
ATOM 838 C CA . GLN A 1 107 ? -9.460 7.114 29.333 1.00 62.75 107 GLN A CA 1
ATOM 839 C C . GLN A 1 107 ? -8.349 6.579 28.409 1.00 62.75 107 GLN A C 1
ATOM 841 O O . GLN A 1 107 ? -7.816 7.328 27.581 1.00 62.75 107 GLN A O 1
ATOM 846 N N . SER A 1 108 ? -8.016 5.293 28.516 1.00 79.12 108 SER A N 1
ATOM 847 C CA . SER A 1 108 ? -7.207 4.586 27.532 1.00 79.12 108 SER A CA 1
ATOM 848 C C . SER A 1 108 ? -8.069 4.231 26.320 1.00 79.12 108 SER A C 1
ATOM 850 O O . SER A 1 108 ? -9.253 3.908 26.435 1.00 79.12 108 SER A O 1
ATOM 852 N N . PHE A 1 109 ? -7.493 4.345 25.128 1.00 87.06 109 PHE A N 1
ATOM 853 C CA . PHE A 1 109 ? -8.158 3.915 23.905 1.00 87.06 109 PHE A CA 1
ATOM 854 C C . PHE A 1 109 ? -7.964 2.413 23.709 1.00 87.06 109 PHE A C 1
ATOM 856 O O . PHE A 1 109 ? -6.929 1.860 24.080 1.00 87.06 109 PHE A O 1
ATOM 863 N N . ALA A 1 110 ? -8.945 1.756 23.103 1.00 86.44 110 ALA A N 1
ATOM 864 C CA . ALA A 1 110 ? -8.828 0.387 22.636 1.00 86.44 110 ALA A CA 1
ATOM 865 C C . ALA A 1 110 ? -9.247 0.302 21.167 1.00 86.44 110 ALA A C 1
ATOM 867 O O . ALA A 1 110 ? -10.291 0.827 20.767 1.00 86.44 110 ALA A O 1
ATOM 868 N N . PHE A 1 111 ? -8.409 -0.358 20.371 1.00 84.56 111 PHE A N 1
ATOM 869 C CA . PHE A 1 111 ? -8.684 -0.673 18.976 1.00 84.56 111 PHE A CA 1
ATOM 870 C C . PHE A 1 111 ? -9.257 -2.079 18.881 1.00 84.56 111 PHE A C 1
ATOM 872 O O . PHE A 1 111 ? -8.618 -3.044 19.303 1.00 84.56 111 PHE A O 1
ATOM 879 N N . THR A 1 112 ? -10.451 -2.192 18.307 1.00 77.19 112 THR A N 1
ATOM 880 C CA . THR A 1 112 ? -11.126 -3.476 18.090 1.00 77.19 112 THR A CA 1
ATOM 881 C C . THR A 1 112 ? -11.555 -3.624 16.635 1.00 77.19 112 THR A C 1
ATOM 883 O O . THR A 1 112 ? -11.651 -2.643 15.890 1.00 77.19 112 THR A O 1
ATOM 886 N N . ALA A 1 113 ? -11.786 -4.871 16.218 1.00 71.19 113 ALA A N 1
ATOM 887 C CA . ALA A 1 113 ? -12.437 -5.155 14.945 1.00 71.19 113 ALA A CA 1
ATOM 888 C C . ALA A 1 113 ? -13.825 -4.495 14.910 1.00 71.19 113 ALA A C 1
ATOM 890 O O . ALA A 1 113 ? -14.489 -4.372 15.944 1.00 71.19 113 ALA A O 1
ATOM 891 N N . LEU A 1 114 ? -14.276 -4.064 13.730 1.00 74.12 114 LEU A N 1
ATOM 892 C CA . LEU A 1 114 ? -15.641 -3.547 13.616 1.00 74.12 114 LEU A CA 1
ATOM 893 C C . LEU A 1 114 ? -16.635 -4.692 13.833 1.00 74.12 114 LEU A C 1
ATOM 895 O O . LEU A 1 114 ? -16.353 -5.805 13.391 1.00 74.12 114 LEU A O 1
ATOM 899 N N . PRO A 1 115 ? -17.811 -4.424 14.424 1.00 69.62 115 PRO A N 1
ATOM 900 C CA . PRO A 1 115 ? -18.830 -5.450 14.652 1.00 69.62 115 PRO A CA 1
ATOM 901 C C . PRO A 1 115 ? -19.196 -6.243 13.388 1.00 69.62 115 PRO A C 1
ATOM 903 O O . PRO A 1 115 ? -19.327 -7.461 13.440 1.00 69.62 115 PRO A O 1
ATOM 906 N N . ASP A 1 116 ? -19.255 -5.559 12.243 1.00 69.00 116 ASP A N 1
ATOM 907 C CA . ASP A 1 116 ? -19.629 -6.149 10.954 1.00 69.00 116 ASP A CA 1
ATOM 908 C C . ASP A 1 116 ? -18.416 -6.531 10.092 1.00 69.00 116 ASP A C 1
ATOM 910 O O . ASP A 1 116 ? -18.539 -6.710 8.876 1.00 69.00 116 ASP A O 1
ATOM 914 N N . SER A 1 117 ? -17.213 -6.600 10.668 1.00 73.25 117 SER A N 1
ATOM 915 C CA . SER A 1 117 ? -16.014 -6.909 9.895 1.00 73.25 117 SER A CA 1
ATOM 916 C C . SER A 1 117 ? -15.843 -8.408 9.633 1.00 73.25 117 SER A C 1
ATOM 918 O O . SER A 1 117 ? -16.349 -9.250 10.383 1.00 73.25 117 SER A O 1
ATOM 920 N N . PRO A 1 118 ? -15.072 -8.784 8.596 1.00 74.81 118 PRO A N 1
ATOM 921 C CA . PRO A 1 118 ? -14.701 -10.175 8.351 1.00 74.81 118 PRO A CA 1
ATOM 922 C C . PRO A 1 118 ? -14.049 -10.860 9.552 1.00 74.81 118 PRO A C 1
ATOM 924 O O . PRO A 1 118 ? -14.284 -12.047 9.776 1.00 74.81 118 PRO A O 1
ATOM 927 N N . SER A 1 119 ? -13.239 -10.128 10.321 1.00 77.62 119 SER A N 1
ATOM 928 C CA . SER A 1 119 ? -12.590 -10.661 11.524 1.00 77.62 119 SER A CA 1
ATOM 929 C C . SER A 1 119 ? -13.601 -10.952 12.633 1.00 77.62 119 SER A C 1
ATOM 931 O O . SER A 1 119 ? -13.541 -12.021 13.243 1.00 77.62 119 SER A O 1
ATOM 933 N N . ALA A 1 120 ? -14.563 -10.051 12.860 1.00 75.50 120 ALA A N 1
ATOM 934 C CA . ALA A 1 120 ? -15.630 -10.258 13.838 1.00 75.50 120 ALA A CA 1
ATOM 935 C C . ALA A 1 120 ? -16.522 -11.449 13.458 1.00 75.50 120 ALA A C 1
ATOM 937 O O . ALA A 1 120 ? -16.788 -12.324 14.279 1.00 75.50 120 ALA A O 1
ATOM 938 N N . ALA A 1 121 ? -16.893 -11.551 12.185 1.00 74.88 121 ALA A N 1
ATOM 939 C CA . ALA A 1 121 ? -17.638 -12.685 11.658 1.00 74.88 121 ALA A CA 1
ATOM 940 C C . ALA A 1 121 ? -16.908 -14.023 11.827 1.00 74.88 121 ALA A C 1
ATOM 942 O O . ALA A 1 121 ? -17.508 -15.014 12.246 1.00 74.88 121 ALA A O 1
ATOM 943 N N . LEU A 1 122 ? -15.607 -14.060 11.525 1.00 78.75 122 LEU A N 1
ATOM 944 C CA . LEU A 1 122 ? -14.784 -15.247 11.730 1.00 78.75 122 LEU A CA 1
ATOM 945 C C . LEU A 1 122 ? -14.750 -15.652 13.208 1.00 78.75 122 LEU A C 1
ATOM 947 O O . LEU A 1 122 ? -14.894 -16.835 13.511 1.00 78.75 122 LEU A O 1
ATOM 951 N N . ALA A 1 123 ? -14.608 -14.687 14.121 1.00 79.50 123 ALA A N 1
ATOM 952 C CA . ALA A 1 123 ? -14.662 -14.945 15.556 1.00 79.50 123 ALA A CA 1
ATOM 953 C C . ALA A 1 123 ? -16.025 -15.524 15.981 1.00 79.50 123 ALA A C 1
ATOM 955 O O . ALA A 1 123 ? -16.066 -16.519 16.705 1.00 79.50 123 ALA A O 1
ATOM 956 N N . THR A 1 124 ? -17.134 -14.980 15.471 1.00 75.50 124 THR A N 1
ATOM 957 C CA . THR A 1 124 ? -18.485 -15.507 15.722 1.00 75.50 124 THR A CA 1
ATOM 958 C C . THR A 1 124 ? -18.643 -16.941 15.212 1.00 75.50 124 THR A C 1
ATOM 960 O O . THR A 1 124 ? -19.163 -17.789 15.936 1.00 75.50 124 THR A O 1
ATOM 963 N N . ILE A 1 125 ? -18.153 -17.251 14.006 1.00 76.19 125 ILE A N 1
ATOM 964 C CA . ILE A 1 125 ? -18.188 -18.615 13.446 1.00 76.19 125 ILE A CA 1
ATOM 965 C C . ILE A 1 125 ? -17.366 -19.580 14.311 1.00 76.19 125 ILE A C 1
ATOM 967 O O . ILE A 1 125 ? -17.817 -20.688 14.603 1.00 76.19 125 ILE A O 1
ATOM 971 N N . LEU A 1 126 ? -16.172 -19.167 14.746 1.00 79.44 126 LEU A N 1
ATOM 972 C CA . LEU A 1 126 ? -15.317 -19.991 15.601 1.00 79.44 126 LEU A CA 1
ATOM 973 C C . LEU A 1 126 ? -15.969 -20.271 16.962 1.00 79.44 126 LEU A C 1
ATOM 975 O O . LEU A 1 126 ? -15.866 -21.400 17.440 1.00 79.44 126 LEU A O 1
ATOM 979 N N . ASN A 1 127 ? -16.671 -19.293 17.540 1.00 76.69 127 ASN A N 1
ATOM 980 C CA . ASN A 1 127 ? -17.319 -19.419 18.847 1.00 76.69 127 ASN A CA 1
ATOM 981 C C . ASN A 1 127 ? -18.636 -20.209 18.809 1.00 76.69 127 ASN A C 1
ATOM 983 O O . ASN A 1 127 ? -18.904 -20.973 19.732 1.00 76.69 127 ASN A O 1
ATOM 987 N N . ASN A 1 128 ? -19.445 -20.042 17.758 1.00 70.38 128 ASN A N 1
ATOM 988 C CA . ASN A 1 128 ? -20.789 -20.629 17.689 1.00 70.38 128 ASN A CA 1
ATOM 989 C C . ASN A 1 128 ? -20.848 -21.938 16.890 1.00 70.38 128 ASN A C 1
ATOM 991 O O . ASN A 1 128 ? -21.810 -22.686 17.023 1.00 70.38 128 ASN A O 1
ATOM 995 N N . GLY A 1 129 ? -19.843 -22.233 16.057 1.00 57.38 129 GLY A N 1
ATOM 996 C CA . GLY A 1 129 ? -19.744 -23.494 15.312 1.00 57.38 129 GLY A CA 1
ATOM 997 C C . GLY A 1 129 ? -20.823 -23.736 14.252 1.00 57.38 129 GLY A C 1
ATOM 998 O O . GLY A 1 129 ? -20.837 -24.814 13.661 1.00 57.38 129 GLY A O 1
ATOM 999 N N . ASP A 1 130 ? -21.693 -22.758 13.993 1.00 57.50 130 ASP A N 1
ATOM 1000 C CA . ASP A 1 130 ? -22.856 -22.916 13.123 1.00 57.50 130 ASP A CA 1
ATOM 1001 C C . ASP A 1 130 ? -22.646 -22.273 11.740 1.00 57.50 130 ASP A C 1
ATOM 1003 O O . ASP A 1 130 ? -22.279 -21.101 11.606 1.00 57.50 130 ASP A O 1
ATOM 1007 N N . TYR A 1 131 ? -22.882 -23.064 10.692 1.00 56.62 131 TYR A N 1
ATOM 1008 C CA . TYR A 1 131 ? -22.679 -22.702 9.287 1.00 56.62 131 TYR A CA 1
ATOM 1009 C C . TYR A 1 131 ? -23.709 -21.702 8.770 1.00 56.62 131 TYR A C 1
ATOM 1011 O O . TYR A 1 131 ? -23.379 -20.925 7.872 1.00 56.62 131 TYR A O 1
ATOM 1019 N N . ALA A 1 132 ? -24.903 -21.658 9.368 1.00 59.47 132 ALA A N 1
ATOM 1020 C CA . ALA A 1 132 ? -25.935 -20.686 9.005 1.00 59.47 132 ALA A CA 1
ATOM 1021 C C . ALA A 1 132 ? -25.435 -19.234 9.153 1.00 59.47 132 ALA A C 1
ATOM 1023 O O . ALA A 1 132 ? -25.818 -18.347 8.390 1.00 59.47 132 ALA A O 1
ATOM 1024 N N . VAL A 1 133 ? -24.498 -19.003 10.079 1.00 57.94 133 VAL A N 1
ATOM 1025 C CA . VAL A 1 133 ? -23.868 -17.699 10.317 1.00 57.94 133 VAL A CA 1
ATOM 1026 C C . VAL A 1 133 ? -22.945 -17.292 9.160 1.00 57.94 133 VAL A C 1
ATOM 1028 O O . VAL A 1 133 ? -22.886 -16.116 8.812 1.00 57.94 133 VAL A O 1
ATOM 1031 N N . LYS A 1 134 ? -22.256 -18.245 8.514 1.00 62.56 134 LYS A N 1
ATOM 1032 C CA . LYS A 1 134 ? -21.355 -17.963 7.381 1.00 62.56 134 LYS A CA 1
ATOM 1033 C C . LYS A 1 134 ? -22.127 -17.449 6.169 1.00 62.56 134 LYS A C 1
ATOM 1035 O O . LYS A 1 134 ? -21.720 -16.446 5.584 1.00 62.56 134 LYS A O 1
ATOM 1040 N N . ASP A 1 135 ? -23.200 -18.137 5.794 1.00 66.56 135 ASP A N 1
ATOM 1041 C CA . ASP A 1 135 ? -23.970 -17.791 4.599 1.00 66.56 135 ASP A CA 1
ATOM 1042 C C . ASP A 1 135 ? -24.749 -16.485 4.819 1.00 66.56 135 ASP A C 1
ATOM 1044 O O . ASP A 1 135 ? -24.669 -15.588 3.983 1.00 66.56 135 ASP A O 1
ATOM 1048 N N . THR A 1 136 ? -25.337 -16.296 6.007 1.00 67.62 136 THR A N 1
ATOM 1049 C CA . THR A 1 136 ? -26.019 -15.042 6.386 1.00 67.62 136 THR A CA 1
ATOM 1050 C C . THR A 1 136 ? -25.077 -13.829 6.362 1.00 67.62 136 THR A C 1
ATOM 1052 O O . THR A 1 136 ? -25.430 -12.770 5.843 1.00 67.62 136 THR A O 1
ATOM 1055 N N . LEU A 1 137 ? -23.852 -13.956 6.890 1.00 66.06 137 LEU A N 1
ATOM 1056 C CA . LEU A 1 137 ? -22.873 -12.856 6.890 1.00 66.06 137 LEU A CA 1
ATOM 1057 C C . LEU A 1 137 ? -22.309 -12.583 5.492 1.00 66.06 137 LEU A C 1
ATOM 1059 O O . LEU A 1 137 ? -22.093 -11.427 5.119 1.00 66.06 137 LEU A O 1
ATOM 1063 N N . TYR A 1 138 ? -22.105 -13.635 4.695 1.00 66.81 138 TYR A N 1
ATOM 1064 C CA . TYR A 1 138 ? -21.699 -13.496 3.301 1.00 66.81 138 TYR A CA 1
ATOM 1065 C C . TYR A 1 138 ? -22.761 -12.756 2.473 1.00 66.81 138 TYR A C 1
ATOM 1067 O O . TYR A 1 138 ? -22.412 -11.817 1.752 1.00 66.81 138 TYR A O 1
ATOM 1075 N N . GLU A 1 139 ? -24.038 -13.116 2.621 1.00 71.19 139 GLU A N 1
ATOM 1076 C CA . GLU A 1 139 ? -25.168 -12.421 1.991 1.00 71.19 139 GLU A CA 1
ATOM 1077 C C . GLU A 1 139 ? -25.264 -10.961 2.449 1.00 71.19 139 GLU A C 1
ATOM 1079 O O . GLU A 1 139 ? -25.394 -10.058 1.616 1.00 71.19 139 GLU A O 1
ATOM 1084 N N . PHE A 1 140 ? -25.102 -10.701 3.751 1.00 68.94 140 PHE A N 1
ATOM 1085 C CA . PHE A 1 140 ? -25.076 -9.345 4.298 1.00 68.94 140 PHE A CA 1
ATOM 1086 C C . PHE A 1 140 ? -23.992 -8.480 3.641 1.00 68.94 140 PHE A C 1
ATOM 1088 O O . PHE A 1 140 ? -24.293 -7.405 3.116 1.00 68.94 140 PHE A O 1
ATOM 1095 N N . TRP A 1 141 ? -22.740 -8.937 3.581 1.00 66.19 141 TRP A N 1
ATOM 1096 C CA . TRP A 1 141 ? -21.677 -8.151 2.947 1.00 66.19 141 TRP A CA 1
ATOM 1097 C C . TRP A 1 141 ? -21.827 -8.028 1.430 1.00 66.19 141 TRP A C 1
ATOM 1099 O O . TRP A 1 141 ? -21.455 -6.998 0.865 1.00 66.19 141 TRP A O 1
ATOM 1109 N N . GLN A 1 142 ? -22.362 -9.054 0.762 1.00 68.44 142 GLN A N 1
ATOM 1110 C CA . GLN A 1 142 ? -22.679 -8.971 -0.663 1.00 68.44 142 GLN A CA 1
ATOM 1111 C C . GLN A 1 142 ? -23.750 -7.897 -0.917 1.00 68.44 142 GLN A C 1
ATOM 1113 O O . GLN A 1 142 ? -23.654 -7.147 -1.892 1.00 68.44 142 GLN A O 1
ATOM 1118 N N . SER A 1 143 ? -24.733 -7.786 -0.017 1.00 68.12 143 SER A N 1
ATOM 1119 C CA . SER A 1 143 ? -25.810 -6.795 -0.089 1.00 68.12 143 SER A CA 1
ATOM 1120 C C . SER A 1 143 ? -25.361 -5.374 0.282 1.00 68.12 143 SER A C 1
ATOM 1122 O O . SER A 1 143 ? -25.853 -4.408 -0.303 1.00 68.12 143 SER A O 1
ATOM 1124 N N . SER A 1 144 ? -24.380 -5.221 1.182 1.00 61.03 144 SER A N 1
ATOM 1125 C CA . SER A 1 144 ? -23.985 -3.913 1.728 1.00 61.03 144 SER A CA 1
ATOM 1126 C C . SER A 1 144 ? -23.208 -3.021 0.752 1.00 61.03 144 SER A C 1
ATOM 1128 O O . SER A 1 144 ? -22.906 -1.876 1.093 1.00 61.03 144 SER A O 1
ATOM 1130 N N . LYS A 1 145 ? -22.861 -3.516 -0.453 1.00 53.50 145 LYS A N 1
ATOM 1131 C CA . LYS A 1 145 ? -22.056 -2.862 -1.523 1.00 53.50 145 LYS A CA 1
ATOM 1132 C C . LYS A 1 145 ? -20.694 -2.291 -1.092 1.00 53.50 145 LYS A C 1
ATOM 1134 O O . LYS A 1 145 ? -19.915 -1.859 -1.937 1.00 53.50 145 LYS A O 1
ATOM 1139 N N . SER A 1 146 ? -20.394 -2.307 0.201 1.00 51.09 146 SER A N 1
ATOM 1140 C CA . SER A 1 146 ? -19.243 -1.662 0.831 1.00 51.09 146 SER A CA 1
ATOM 1141 C C . SER A 1 146 ? -18.000 -2.543 0.755 1.00 51.09 146 SER A C 1
ATOM 1143 O O . SER A 1 146 ? -16.876 -2.058 0.870 1.00 51.09 146 SER A O 1
ATOM 1145 N N . PHE A 1 147 ? -18.191 -3.841 0.504 1.00 54.34 147 PHE A N 1
ATOM 1146 C CA . PHE A 1 147 ? -17.113 -4.808 0.446 1.00 54.34 147 PHE A CA 1
ATOM 1147 C C . PHE A 1 147 ? -17.193 -5.696 -0.797 1.00 54.34 147 PHE A C 1
ATOM 1149 O O . PHE A 1 147 ? -18.206 -6.325 -1.082 1.00 54.34 147 PHE A O 1
ATOM 1156 N N . ASN A 1 148 ? -16.073 -5.823 -1.512 1.00 58.44 148 ASN A N 1
ATOM 1157 C CA . ASN A 1 148 ? -15.917 -6.880 -2.507 1.00 58.44 148 ASN A CA 1
ATOM 1158 C C . ASN A 1 148 ? -15.619 -8.201 -1.781 1.00 58.44 148 ASN A C 1
ATOM 1160 O O . ASN A 1 148 ? -14.502 -8.429 -1.320 1.00 58.44 148 ASN A O 1
ATOM 1164 N N . VAL A 1 149 ? -16.628 -9.058 -1.655 1.00 55.69 149 VAL A N 1
ATOM 1165 C CA . VAL A 1 149 ? -16.553 -10.321 -0.901 1.00 55.69 149 VAL A CA 1
ATOM 1166 C C . VAL A 1 149 ? -16.008 -11.512 -1.690 1.00 55.69 149 VAL A C 1
ATOM 1168 O O . VAL A 1 149 ? -15.669 -12.537 -1.096 1.00 55.69 149 VAL A O 1
ATOM 1171 N N . GLY A 1 150 ? -15.856 -11.390 -3.015 1.00 61.28 150 GLY A N 1
ATOM 1172 C CA . GLY A 1 150 ? -15.496 -12.517 -3.884 1.00 61.28 150 GLY A CA 1
ATOM 1173 C C . GLY A 1 150 ? -16.509 -13.669 -3.797 1.00 61.28 150 GLY A C 1
ATOM 1174 O O . GLY A 1 150 ? -17.625 -13.470 -3.344 1.00 61.28 150 GLY A O 1
ATOM 1175 N N . SER A 1 151 ? -16.141 -14.883 -4.228 1.00 62.25 151 SER A N 1
ATOM 1176 C CA . SER A 1 151 ? -17.013 -16.073 -4.138 1.00 62.25 151 SER A CA 1
ATOM 1177 C C . SER A 1 151 ? -16.956 -16.742 -2.754 1.00 62.25 151 SER A C 1
ATOM 1179 O O . SER A 1 151 ? -15.856 -16.939 -2.224 1.00 62.25 151 SER A O 1
ATOM 1181 N N . SER A 1 152 ? -18.118 -17.165 -2.232 1.00 63.69 152 SER A N 1
ATOM 1182 C CA . SER A 1 152 ? -18.324 -17.896 -0.959 1.00 63.69 152 SER A CA 1
ATOM 1183 C C . SER A 1 152 ? -17.460 -19.154 -0.794 1.00 63.69 152 SER A C 1
ATOM 1185 O O . SER A 1 152 ? -17.094 -19.530 0.323 1.00 63.69 152 SER A O 1
ATOM 1187 N N . LYS A 1 153 ? -17.047 -19.763 -1.913 1.00 59.22 153 LYS A N 1
ATOM 1188 C CA . LYS A 1 153 ? -16.135 -20.918 -1.970 1.00 59.22 153 LYS A CA 1
ATOM 1189 C C . LYS A 1 153 ? -14.736 -20.625 -1.410 1.00 59.22 153 LYS A C 1
ATOM 1191 O O . LYS A 1 153 ? -13.984 -21.554 -1.151 1.00 59.22 153 LYS A O 1
ATOM 1196 N N . ASN A 1 154 ? -14.386 -19.349 -1.233 1.00 53.75 154 ASN A N 1
ATOM 1197 C CA . ASN A 1 154 ? -13.068 -18.918 -0.762 1.00 53.75 154 ASN A CA 1
ATOM 1198 C C . ASN A 1 154 ? -13.055 -18.425 0.697 1.00 53.75 154 ASN A C 1
ATOM 1200 O O . ASN A 1 154 ? -12.035 -17.928 1.167 1.00 53.75 154 ASN A O 1
ATOM 1204 N N . TRP A 1 155 ? -14.184 -18.511 1.395 1.00 68.94 155 TRP A N 1
ATOM 1205 C CA . TRP A 1 155 ? -14.271 -18.305 2.844 1.00 68.94 155 TRP A CA 1
ATOM 1206 C C . TRP A 1 155 ? -13.814 -19.579 3.588 1.00 68.94 155 TRP A C 1
ATOM 1208 O O . TRP A 1 155 ? -13.764 -20.633 2.951 1.00 68.94 155 TRP A O 1
ATOM 1218 N N . PRO A 1 156 ? -13.428 -19.518 4.882 1.00 72.12 156 PRO A N 1
ATOM 1219 C CA . PRO A 1 156 ? -12.563 -20.522 5.506 1.00 72.12 156 PRO A CA 1
ATOM 1220 C C . PRO A 1 156 ? -13.106 -21.941 5.331 1.00 72.12 156 PRO A C 1
ATOM 1222 O O . PRO A 1 156 ? -14.312 -22.188 5.448 1.00 72.12 156 PRO A O 1
ATOM 1225 N N . SER A 1 157 ? -12.199 -22.869 5.017 1.00 75.06 157 SER A N 1
ATOM 1226 C CA . SER A 1 157 ? -12.546 -24.272 4.813 1.00 75.06 157 SER A CA 1
ATOM 1227 C C . SER A 1 157 ? -12.993 -24.914 6.128 1.00 75.06 157 SER A C 1
ATOM 1229 O O . SER A 1 157 ? -12.536 -24.543 7.212 1.00 75.06 157 SER A O 1
ATOM 1231 N N . LEU A 1 158 ? -13.852 -25.934 6.036 1.00 76.38 158 LEU A N 1
ATOM 1232 C CA . LEU A 1 158 ? -14.313 -26.709 7.199 1.00 76.38 158 LEU A CA 1
ATOM 1233 C C . LEU A 1 158 ? -13.137 -27.281 7.998 1.00 76.38 158 LEU A C 1
ATOM 1235 O O . LEU A 1 158 ? -13.158 -27.327 9.225 1.00 76.38 158 LEU A O 1
ATOM 1239 N N . LYS A 1 159 ? -12.100 -27.713 7.277 1.00 80.12 159 LYS A N 1
ATOM 1240 C CA . LYS A 1 159 ? -10.865 -28.254 7.838 1.00 80.12 159 LYS A CA 1
ATOM 1241 C C . LYS A 1 159 ? -10.145 -27.200 8.682 1.00 80.12 159 LYS A C 1
ATOM 1243 O O . LYS A 1 159 ? -9.820 -27.486 9.831 1.00 80.12 159 LYS A O 1
ATOM 1248 N N . LEU A 1 160 ? -9.964 -25.985 8.153 1.00 85.00 160 LEU A N 1
ATOM 1249 C CA . LEU A 1 160 ? -9.324 -24.887 8.881 1.00 85.00 160 LEU A CA 1
ATOM 1250 C C . LEU A 1 160 ? -10.119 -24.512 10.140 1.00 85.00 160 LEU A C 1
ATOM 1252 O O . LEU A 1 160 ? -9.540 -24.439 11.220 1.00 85.00 160 LEU A O 1
ATOM 1256 N N . LEU A 1 161 ? -11.440 -24.338 10.023 1.00 83.38 161 LEU A N 1
ATOM 1257 C CA . LEU A 1 161 ? -12.295 -23.981 11.163 1.00 83.38 161 LEU A CA 1
ATOM 1258 C C . LEU A 1 161 ? -12.211 -25.017 12.289 1.00 83.38 161 LEU A C 1
ATOM 1260 O O . LEU A 1 161 ? -11.975 -24.650 13.438 1.00 83.38 161 LEU A O 1
ATOM 1264 N N . LYS A 1 162 ? -12.308 -26.313 11.960 1.00 83.62 162 LYS A N 1
ATOM 1265 C CA . LYS A 1 162 ? -12.189 -27.398 12.947 1.00 83.62 162 LYS A CA 1
ATOM 1266 C C . LYS A 1 162 ? -10.830 -27.404 13.648 1.00 83.62 162 LYS A C 1
ATOM 1268 O O . LYS A 1 162 ? -10.773 -27.664 14.848 1.00 83.62 162 LYS A O 1
ATOM 1273 N N . ILE A 1 163 ? -9.742 -27.126 12.924 1.00 86.31 163 ILE A N 1
ATOM 1274 C CA . ILE A 1 163 ? -8.394 -27.046 13.509 1.00 86.31 163 ILE A CA 1
ATOM 1275 C C . ILE A 1 163 ? -8.313 -25.881 14.499 1.00 86.31 163 ILE A C 1
ATOM 1277 O O . ILE A 1 163 ? -7.879 -26.085 15.635 1.00 86.31 163 ILE A O 1
ATOM 1281 N N . LEU A 1 164 ? -8.759 -24.690 14.088 1.00 87.94 164 LEU A N 1
ATOM 1282 C CA . LEU A 1 164 ? -8.743 -23.492 14.928 1.00 87.94 164 LEU A CA 1
ATOM 1283 C C . LEU A 1 164 ? -9.596 -23.688 16.189 1.00 87.94 164 LEU A C 1
ATOM 1285 O O . LEU A 1 164 ? -9.115 -23.439 17.291 1.00 87.94 164 LEU A O 1
ATOM 1289 N N . GLN A 1 165 ? -10.808 -24.233 16.052 1.00 87.25 165 GLN A N 1
ATOM 1290 C CA . GLN A 1 165 ? -11.699 -24.529 17.180 1.00 87.25 165 GLN A CA 1
ATOM 1291 C C . GLN A 1 165 ? -11.107 -25.561 18.140 1.00 87.25 165 GLN A C 1
ATOM 1293 O O . GLN A 1 165 ? -11.024 -25.308 19.342 1.00 87.25 165 GLN A O 1
ATOM 1298 N N . LYS A 1 166 ? -10.637 -26.707 17.624 1.00 86.31 166 LYS A N 1
ATOM 1299 C CA . LYS A 1 166 ? -10.046 -27.776 18.447 1.00 86.31 166 LYS A CA 1
ATOM 1300 C C . LYS A 1 166 ? -8.863 -27.268 19.273 1.00 86.31 166 LYS A C 1
ATOM 1302 O O . LYS A 1 166 ? -8.661 -27.722 20.396 1.00 86.31 166 LYS A O 1
ATOM 1307 N N . ARG A 1 167 ? -8.085 -26.337 18.717 1.00 86.50 167 ARG A N 1
ATOM 1308 C CA . ARG A 1 167 ? -6.904 -25.751 19.365 1.00 86.50 167 ARG A CA 1
ATOM 1309 C C . ARG A 1 167 ? -7.183 -24.432 20.091 1.00 86.50 167 ARG A C 1
ATOM 1311 O O . ARG A 1 167 ? -6.246 -23.862 20.639 1.00 86.50 167 ARG A O 1
ATOM 1318 N N . LYS A 1 168 ? -8.439 -23.966 20.125 1.00 88.12 168 LYS A N 1
ATOM 1319 C CA . LYS A 1 168 ? -8.855 -22.680 20.718 1.00 88.12 168 LYS A CA 1
ATOM 1320 C C . LYS A 1 168 ? -8.041 -21.489 20.192 1.00 88.12 168 LYS A C 1
ATOM 1322 O O . LYS A 1 168 ? -7.644 -20.613 20.954 1.00 88.12 168 LYS A O 1
ATOM 1327 N N . LEU A 1 169 ? -7.770 -21.484 18.889 1.00 88.81 169 LEU A N 1
ATOM 1328 C CA . LEU A 1 169 ? -6.980 -20.455 18.221 1.00 88.81 169 LEU A CA 1
ATOM 1329 C C . LEU A 1 169 ? -7.877 -19.401 17.582 1.00 88.81 169 LEU A C 1
ATOM 1331 O O . LEU A 1 169 ? -8.92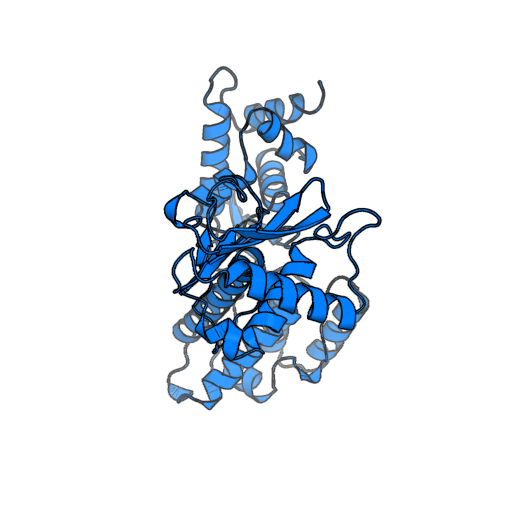0 -19.719 17.009 1.00 88.81 169 LEU A O 1
ATOM 1335 N N . GLN A 1 170 ? -7.426 -18.152 17.632 1.00 87.81 170 GLN A N 1
ATOM 1336 C CA . GLN A 1 170 ? -8.118 -17.004 17.055 1.00 87.81 170 GLN A CA 1
ATOM 1337 C C . GLN A 1 170 ? -7.245 -16.332 15.996 1.00 87.81 170 GLN A C 1
ATOM 1339 O O . GLN A 1 170 ? -6.036 -16.198 16.168 1.00 87.81 170 GLN A O 1
ATOM 1344 N N . ILE A 1 171 ? -7.853 -15.891 14.896 1.00 87.12 171 ILE A N 1
ATOM 1345 C CA . ILE A 1 171 ? -7.158 -15.107 13.872 1.00 87.12 171 ILE A CA 1
ATOM 1346 C C . ILE A 1 171 ? -7.425 -13.632 14.158 1.00 87.12 171 ILE A C 1
ATOM 1348 O O . ILE A 1 171 ? -8.557 -13.168 14.036 1.00 87.12 171 ILE A O 1
ATOM 1352 N N . ILE A 1 172 ? -6.372 -12.910 14.533 1.00 85.00 172 ILE A N 1
ATOM 1353 C CA . ILE A 1 172 ? -6.413 -11.475 14.818 1.00 85.00 172 ILE A CA 1
ATOM 1354 C C . ILE A 1 172 ? -5.782 -10.740 13.642 1.00 85.00 172 ILE A C 1
ATOM 1356 O O . ILE A 1 172 ? -4.599 -10.921 13.367 1.00 85.00 172 ILE A O 1
ATOM 1360 N N . VAL A 1 173 ? -6.568 -9.919 12.949 1.00 84.69 173 VAL A N 1
ATOM 1361 C CA . VAL A 1 173 ? -6.130 -9.208 11.743 1.00 84.69 173 VAL A CA 1
ATOM 1362 C C . VAL A 1 173 ? -6.155 -7.704 12.000 1.00 84.69 173 VAL A C 1
ATOM 1364 O O . VAL A 1 173 ? -7.134 -7.198 12.552 1.00 84.69 173 VAL A O 1
ATOM 1367 N N . PRO A 1 174 ? -5.116 -6.959 11.591 1.00 85.19 174 PRO A N 1
ATOM 1368 C CA . PRO A 1 174 ? -5.122 -5.516 11.738 1.00 85.19 174 PRO A CA 1
ATOM 1369 C C . PRO A 1 174 ? -6.111 -4.847 10.772 1.00 85.19 174 PRO A C 1
ATOM 1371 O O . PRO A 1 174 ? -6.386 -5.358 9.687 1.00 85.19 174 PRO A O 1
ATOM 1374 N N . ALA A 1 175 ? -6.581 -3.648 11.117 1.00 80.44 175 ALA A N 1
ATOM 1375 C CA . ALA A 1 175 ? -7.637 -2.913 10.421 1.00 80.44 175 ALA A CA 1
ATOM 1376 C C . ALA A 1 175 ? -7.359 -2.707 8.922 1.00 80.44 175 ALA A C 1
ATOM 1378 O O . ALA A 1 175 ? -8.261 -2.833 8.096 1.00 80.44 175 ALA A O 1
ATOM 1379 N N . SER A 1 176 ? -6.101 -2.480 8.518 1.00 77.12 176 SER A N 1
ATOM 1380 C CA . SER A 1 176 ? -5.763 -2.380 7.087 1.00 77.12 176 SER A CA 1
ATOM 1381 C C . SER A 1 176 ? -5.982 -3.661 6.294 1.00 77.12 176 SER A C 1
ATOM 1383 O O . SER A 1 176 ? -6.051 -3.604 5.062 1.00 77.12 176 SER A O 1
ATOM 1385 N N . HIS A 1 177 ? -6.090 -4.799 6.970 1.00 80.00 177 HIS A N 1
ATOM 1386 C CA . HIS A 1 177 ? -6.318 -6.115 6.394 1.00 80.00 177 HIS A CA 1
ATOM 1387 C C . HIS A 1 177 ? -7.718 -6.661 6.686 1.00 80.00 177 HIS A C 1
ATOM 1389 O O . HIS A 1 177 ? -8.081 -7.697 6.128 1.00 80.00 177 HIS A O 1
ATOM 1395 N N . ASP A 1 178 ? -8.538 -5.922 7.435 1.00 77.00 178 ASP A N 1
ATOM 1396 C CA . ASP A 1 178 ? -9.898 -6.299 7.825 1.00 77.00 178 ASP A CA 1
ATOM 1397 C C . ASP A 1 178 ? -10.920 -6.026 6.701 1.00 77.00 178 ASP A C 1
ATOM 1399 O O . ASP A 1 178 ? -11.902 -5.302 6.836 1.00 77.00 178 ASP A O 1
ATOM 1403 N N . THR A 1 179 ? -10.638 -6.590 5.524 1.00 76.19 179 THR A N 1
ATOM 1404 C CA . THR A 1 179 ? -11.505 -6.560 4.336 1.00 76.19 179 THR A CA 1
ATOM 1405 C C . THR A 1 179 ? -11.683 -7.981 3.810 1.00 76.19 179 THR A C 1
ATOM 1407 O O . THR A 1 179 ? -10.737 -8.773 3.905 1.00 76.19 179 THR A O 1
ATOM 1410 N N . PRO A 1 180 ? -12.826 -8.334 3.191 1.00 72.62 180 PRO A N 1
ATOM 1411 C CA . PRO A 1 180 ? -13.063 -9.719 2.782 1.00 72.62 180 PRO A CA 1
ATOM 1412 C C . PRO A 1 180 ? -12.001 -10.282 1.833 1.00 72.62 180 PRO A C 1
ATOM 1414 O O . PRO A 1 180 ? -11.564 -11.418 1.995 1.00 72.62 180 PRO A O 1
ATOM 1417 N N . VAL A 1 181 ? -11.524 -9.483 0.867 1.00 75.44 181 VAL A N 1
ATOM 1418 C CA . VAL A 1 181 ? -10.490 -9.917 -0.091 1.00 75.44 181 VAL A CA 1
ATOM 1419 C C . VAL A 1 181 ? -9.182 -10.280 0.610 1.00 75.44 181 VAL A C 1
ATOM 1421 O O . VAL A 1 181 ? -8.568 -11.293 0.265 1.00 75.44 181 VAL A O 1
ATOM 1424 N N . LYS A 1 182 ? -8.737 -9.455 1.564 1.00 80.00 182 LYS A N 1
ATOM 1425 C CA . LYS A 1 182 ? -7.477 -9.670 2.284 1.00 80.00 182 LYS A CA 1
ATOM 1426 C C . LYS A 1 182 ? -7.605 -10.794 3.302 1.00 80.00 182 LYS A C 1
ATOM 1428 O O . LYS A 1 182 ? -6.743 -11.667 3.322 1.00 80.00 182 LYS A O 1
ATOM 1433 N N . MET A 1 183 ? -8.717 -10.837 4.036 1.00 81.12 183 MET A N 1
ATOM 1434 C CA . MET A 1 183 ? -9.047 -11.940 4.937 1.00 81.12 183 MET A CA 1
ATOM 1435 C C . MET A 1 183 ? -9.042 -13.279 4.191 1.00 81.12 183 MET A C 1
ATOM 1437 O O . MET A 1 183 ? -8.395 -14.225 4.623 1.00 81.12 183 MET A O 1
ATOM 1441 N N . ARG A 1 184 ? -9.653 -13.353 3.002 1.00 79.56 184 ARG A N 1
ATOM 1442 C CA . ARG A 1 184 ? -9.593 -14.544 2.139 1.00 79.56 184 ARG A CA 1
ATOM 1443 C C . ARG A 1 184 ? -8.157 -14.983 1.845 1.00 79.56 184 ARG A C 1
ATOM 1445 O O . ARG A 1 184 ? -7.840 -16.165 1.942 1.00 79.56 184 ARG A O 1
ATOM 1452 N N . ARG A 1 185 ? -7.300 -14.049 1.422 1.00 84.19 185 ARG A N 1
ATOM 1453 C CA . ARG A 1 185 ? -5.903 -14.360 1.079 1.00 84.19 185 ARG A CA 1
ATOM 1454 C C . ARG A 1 185 ? -5.123 -14.838 2.303 1.00 84.19 185 ARG A C 1
ATOM 1456 O O . ARG A 1 185 ? -4.369 -15.796 2.176 1.00 84.19 185 ARG A O 1
ATOM 1463 N N . LEU A 1 186 ? -5.362 -14.225 3.462 1.00 88.19 186 LEU A N 1
ATOM 1464 C CA . LEU A 1 186 ? -4.791 -14.650 4.735 1.00 88.19 186 LEU A CA 1
ATOM 1465 C C . LEU A 1 186 ? -5.243 -16.069 5.105 1.00 88.19 186 LEU A C 1
ATOM 1467 O O . LEU A 1 186 ? -4.413 -16.917 5.404 1.00 88.19 186 LEU A O 1
ATOM 1471 N N . LEU A 1 187 ? -6.544 -16.356 5.041 1.00 86.50 187 LEU A N 1
ATOM 1472 C CA . LEU A 1 187 ? -7.090 -17.676 5.370 1.00 86.50 187 LEU A CA 1
ATOM 1473 C C . LEU A 1 187 ? -6.556 -18.772 4.446 1.00 86.50 187 LEU A C 1
ATOM 1475 O O . LEU A 1 187 ? -6.267 -19.878 4.905 1.00 86.50 187 LEU A O 1
ATOM 1479 N N . LYS A 1 188 ? -6.390 -18.462 3.155 1.00 84.44 188 LYS A N 1
ATOM 1480 C CA . LYS A 1 188 ? -5.718 -19.361 2.215 1.00 84.44 188 LYS A CA 1
ATOM 1481 C C . LYS A 1 188 ? -4.266 -19.595 2.631 1.00 84.44 188 LYS A C 1
ATOM 1483 O O . LYS A 1 188 ? -3.875 -20.742 2.772 1.00 84.44 188 LYS A O 1
ATOM 1488 N N . HIS A 1 189 ? -3.510 -18.531 2.898 1.00 88.19 189 HIS A N 1
ATOM 1489 C CA . HIS A 1 189 ? -2.120 -18.636 3.341 1.00 88.19 189 HIS A CA 1
ATOM 1490 C C . HIS A 1 189 ? -1.972 -19.496 4.605 1.00 88.19 189 HIS A C 1
ATOM 1492 O O . HIS A 1 189 ? -1.119 -20.375 4.651 1.00 88.19 189 HIS A O 1
ATOM 1498 N N . ILE A 1 190 ? -2.846 -19.303 5.598 1.00 88.25 190 ILE A N 1
ATOM 1499 C CA . ILE A 1 190 ? -2.871 -20.130 6.810 1.00 88.25 190 ILE A CA 1
ATOM 1500 C C . ILE A 1 190 ? -3.210 -21.583 6.464 1.00 88.25 190 ILE A C 1
ATOM 1502 O O . ILE A 1 190 ? -2.567 -22.488 6.978 1.00 88.25 190 ILE A O 1
ATOM 1506 N N . THR A 1 191 ? -4.189 -21.829 5.589 1.00 84.38 191 THR A N 1
ATOM 1507 C CA . THR A 1 191 ? -4.530 -23.197 5.158 1.00 84.38 191 THR A CA 1
ATOM 1508 C C . THR A 1 191 ? -3.327 -23.884 4.515 1.00 84.38 191 THR A C 1
ATOM 1510 O O . THR A 1 191 ? -2.986 -24.988 4.924 1.00 84.38 191 THR A O 1
ATOM 1513 N N . ASP A 1 192 ? -2.656 -23.209 3.581 1.00 84.44 192 ASP A N 1
ATOM 1514 C CA . ASP A 1 192 ? -1.487 -23.734 2.872 1.00 84.44 192 ASP A CA 1
ATOM 1515 C C . ASP A 1 192 ? -0.338 -24.037 3.860 1.00 84.44 192 ASP A C 1
ATOM 1517 O O . ASP A 1 192 ? 0.270 -25.104 3.802 1.00 84.44 192 ASP A O 1
ATOM 1521 N N . LEU A 1 193 ? -0.088 -23.149 4.833 1.00 82.44 193 LEU A N 1
ATOM 1522 C CA . LEU A 1 193 ? 0.901 -23.378 5.898 1.00 82.44 193 LEU A CA 1
ATOM 1523 C C . LEU A 1 193 ? 0.587 -24.624 6.734 1.00 82.44 193 LEU A C 1
ATOM 1525 O O . LEU A 1 193 ? 1.494 -25.377 7.083 1.00 82.44 193 LEU A O 1
ATOM 1529 N N . LEU A 1 194 ? -0.689 -24.855 7.049 1.00 78.88 194 LEU A N 1
ATOM 1530 C CA . LEU A 1 194 ? -1.122 -26.025 7.817 1.00 78.88 194 LEU A CA 1
ATOM 1531 C C . LEU A 1 194 ? -1.055 -27.330 7.024 1.00 78.88 194 LEU A C 1
ATOM 1533 O O . LEU A 1 194 ? -1.053 -28.398 7.629 1.00 78.88 194 LEU A O 1
ATOM 1537 N N . GLU A 1 195 ? -1.042 -27.270 5.696 1.00 77.88 195 GLU A N 1
ATOM 1538 C CA . GLU A 1 195 ? -0.872 -28.456 4.852 1.00 77.88 195 GLU A CA 1
ATOM 1539 C C . GLU A 1 195 ? 0.600 -28.816 4.645 1.00 77.88 195 GLU A C 1
ATOM 1541 O O . GLU A 1 195 ? 0.913 -29.988 4.450 1.00 77.88 195 GLU A O 1
ATOM 1546 N N . LEU A 1 196 ? 1.496 -27.829 4.729 1.00 75.06 196 LEU A N 1
ATOM 1547 C CA . LEU A 1 196 ? 2.937 -28.003 4.540 1.00 75.06 196 LEU A CA 1
ATOM 1548 C C . LEU A 1 196 ? 3.695 -28.371 5.826 1.00 75.06 196 LEU A C 1
ATOM 1550 O O . LEU A 1 196 ? 4.781 -28.943 5.743 1.00 75.06 196 LEU A O 1
ATOM 1554 N N . HIS A 1 197 ? 3.154 -28.048 7.002 1.00 70.50 197 HIS A N 1
ATOM 1555 C CA . HIS A 1 197 ? 3.819 -28.258 8.290 1.00 70.50 197 HIS A CA 1
ATOM 1556 C C . HIS A 1 197 ? 3.060 -29.220 9.204 1.00 70.50 197 HIS A C 1
ATOM 1558 O O . HIS A 1 197 ? 1.845 -29.385 9.101 1.00 70.50 197 HIS A O 1
ATOM 1564 N N . ASP A 1 198 ? 3.778 -29.826 10.156 1.00 71.00 198 ASP A N 1
ATOM 1565 C CA . ASP A 1 198 ? 3.143 -30.617 11.205 1.00 71.00 198 ASP A CA 1
ATOM 1566 C C . ASP A 1 198 ? 2.296 -29.710 12.116 1.00 71.00 198 ASP A C 1
ATOM 1568 O O . ASP A 1 198 ? 2.794 -28.898 12.901 1.00 71.00 198 ASP A O 1
ATOM 1572 N N . ILE A 1 199 ? 0.976 -29.870 11.999 1.00 70.19 199 ILE A N 1
ATOM 1573 C CA . ILE A 1 199 ? -0.051 -29.123 12.733 1.00 70.19 199 ILE A CA 1
ATOM 1574 C C . ILE A 1 199 ? 0.100 -29.331 14.250 1.00 70.19 199 ILE A C 1
ATOM 1576 O O . ILE A 1 199 ? -0.434 -28.533 15.026 1.00 70.19 199 ILE A O 1
ATOM 1580 N N . SER A 1 200 ? 0.803 -30.383 14.697 1.00 71.06 200 SER A N 1
ATOM 1581 C CA . SER A 1 200 ? 1.020 -30.729 16.108 1.00 71.06 200 SER A CA 1
ATOM 1582 C C . SER A 1 200 ? 1.488 -29.536 16.958 1.00 71.06 200 SER A C 1
ATOM 1584 O O . SER A 1 200 ? 0.924 -29.323 18.038 1.00 71.06 200 SER A O 1
ATOM 1586 N N . HIS A 1 201 ? 2.377 -28.692 16.425 1.00 73.19 201 HIS A N 1
ATOM 1587 C CA . HIS A 1 201 ? 2.992 -27.555 17.122 1.00 73.19 201 HIS A CA 1
ATOM 1588 C C . HIS A 1 201 ? 2.255 -26.214 16.979 1.00 73.19 201 HIS A C 1
ATOM 1590 O O . HIS A 1 201 ? 2.673 -25.224 17.583 1.00 73.19 201 HIS A O 1
ATOM 1596 N N . LEU A 1 202 ? 1.150 -26.155 16.226 1.00 84.62 202 LEU A N 1
ATOM 1597 C CA . LEU A 1 202 ? 0.413 -24.906 16.039 1.00 84.62 202 LEU A CA 1
ATOM 1598 C C . LEU A 1 202 ? -0.183 -24.417 17.370 1.00 84.62 202 LEU A C 1
ATOM 1600 O O . LEU A 1 202 ? -1.067 -25.066 17.943 1.00 84.62 202 LEU A O 1
ATOM 1604 N N . ASN A 1 203 ? 0.277 -23.248 17.812 1.00 88.94 203 ASN A N 1
ATOM 1605 C CA . ASN A 1 203 ? -0.225 -22.497 18.959 1.00 88.94 203 ASN A CA 1
ATOM 1606 C C . ASN A 1 203 ? -0.536 -21.039 18.556 1.00 88.94 203 ASN A C 1
ATOM 1608 O O . ASN A 1 203 ? -0.266 -20.621 17.428 1.00 88.94 203 ASN A O 1
ATOM 1612 N N . GLN A 1 204 ? -1.109 -20.256 19.476 1.00 90.06 204 GLN A N 1
ATOM 1613 C CA . GLN A 1 204 ? -1.534 -18.878 19.195 1.00 90.06 204 GLN A CA 1
ATOM 1614 C C . GLN A 1 204 ? -0.366 -17.960 18.813 1.00 90.06 204 GLN A C 1
ATOM 1616 O O . GLN A 1 204 ? -0.538 -17.092 17.963 1.00 90.06 204 GLN A O 1
ATOM 1621 N N . SER A 1 205 ? 0.819 -18.164 19.396 1.00 89.25 205 SER A N 1
ATOM 1622 C CA . SER A 1 205 ? 2.006 -17.366 19.080 1.00 89.25 205 SER A CA 1
ATOM 1623 C C . SER A 1 205 ? 2.437 -17.581 17.632 1.00 89.25 205 SER A C 1
ATOM 1625 O O . SER A 1 205 ? 2.585 -16.615 16.889 1.00 89.25 205 SER A O 1
ATOM 1627 N N . THR A 1 206 ? 2.562 -18.840 17.206 1.00 88.50 206 THR A N 1
ATOM 1628 C CA . THR A 1 206 ? 2.940 -19.189 15.827 1.00 88.50 206 THR A CA 1
ATOM 1629 C C . THR A 1 206 ? 1.897 -18.704 14.818 1.00 88.50 206 THR A C 1
ATOM 1631 O O . THR A 1 206 ? 2.246 -18.208 13.750 1.00 88.50 206 THR A O 1
ATOM 1634 N N . LEU A 1 207 ? 0.606 -18.796 15.159 1.00 89.94 207 LEU A N 1
ATOM 1635 C CA . LEU A 1 207 ? -0.463 -18.266 14.312 1.00 89.94 207 LEU A CA 1
ATOM 1636 C C . LEU A 1 207 ? -0.375 -16.740 14.177 1.00 89.94 207 LEU A C 1
ATOM 1638 O O . LEU A 1 207 ? -0.465 -16.221 13.065 1.00 89.94 207 LEU A O 1
ATOM 1642 N N . ASN A 1 208 ? -0.176 -16.025 15.287 1.00 89.00 208 ASN A N 1
ATOM 1643 C CA . ASN A 1 208 ? -0.024 -14.571 15.282 1.00 89.00 208 ASN A CA 1
ATOM 1644 C C . ASN A 1 208 ? 1.174 -14.140 14.433 1.00 89.00 208 ASN A C 1
ATOM 1646 O O . ASN A 1 208 ? 1.056 -13.200 13.650 1.00 89.00 208 ASN A O 1
ATOM 1650 N N . GLU A 1 209 ? 2.302 -14.838 14.550 1.00 87.62 209 GLU A N 1
ATOM 1651 C CA . GLU A 1 209 ? 3.494 -14.579 13.743 1.00 87.62 209 GLU A CA 1
ATOM 1652 C C . GLU A 1 209 ? 3.215 -14.766 12.246 1.00 87.62 209 GLU A C 1
ATOM 1654 O O . GLU A 1 209 ? 3.484 -13.861 11.456 1.00 87.62 209 GLU A O 1
ATOM 1659 N N . ALA A 1 210 ? 2.581 -15.875 11.852 1.00 88.19 210 ALA A N 1
ATOM 1660 C CA . ALA A 1 210 ? 2.206 -16.119 10.459 1.00 88.19 210 ALA A CA 1
ATOM 1661 C C . ALA A 1 210 ? 1.270 -15.026 9.906 1.00 88.19 210 ALA A C 1
ATOM 1663 O O . ALA A 1 210 ? 1.459 -14.536 8.789 1.00 88.19 210 ALA A O 1
ATOM 1664 N N . VAL A 1 211 ? 0.283 -14.594 10.701 1.00 90.19 211 VAL A N 1
ATOM 1665 C CA . VAL A 1 211 ? -0.616 -13.491 10.3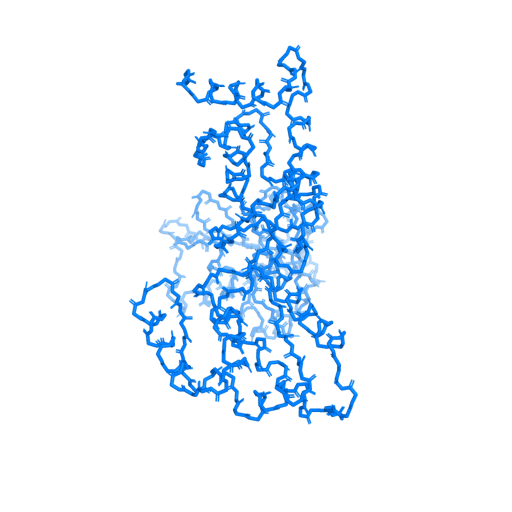26 1.00 90.19 211 VAL A CA 1
ATOM 1666 C C . VAL A 1 211 ? 0.158 -12.181 10.166 1.00 90.19 211 VAL A C 1
ATOM 1668 O O . VAL A 1 211 ? -0.064 -11.463 9.188 1.00 90.19 211 VAL A O 1
ATOM 1671 N N . GLN A 1 212 ? 1.076 -11.869 11.082 1.00 86.38 212 GLN A N 1
ATOM 1672 C CA . GLN A 1 212 ? 1.890 -10.652 11.022 1.00 86.38 212 GLN A CA 1
ATOM 1673 C C . GLN A 1 212 ? 2.828 -10.641 9.812 1.00 86.38 212 GLN A C 1
ATOM 1675 O O . GLN A 1 212 ? 2.903 -9.625 9.116 1.00 86.38 212 GLN A O 1
ATOM 1680 N N . ILE A 1 213 ? 3.485 -11.766 9.510 1.00 86.25 213 ILE A N 1
ATOM 1681 C CA . ILE A 1 213 ? 4.325 -11.928 8.314 1.00 86.25 213 ILE A CA 1
ATOM 1682 C C . ILE A 1 213 ? 3.495 -11.660 7.057 1.00 86.25 213 ILE A C 1
ATOM 1684 O O . ILE A 1 213 ? 3.879 -10.832 6.227 1.00 86.25 213 ILE A O 1
ATOM 1688 N N . PHE A 1 214 ? 2.323 -12.292 6.946 1.00 90.00 214 PHE A N 1
ATOM 1689 C CA . PHE A 1 214 ? 1.426 -12.089 5.813 1.00 90.00 214 PHE A CA 1
ATOM 1690 C C . PHE A 1 214 ? 0.990 -10.623 5.674 1.00 90.00 214 PHE A C 1
ATOM 1692 O O . PHE A 1 214 ? 1.094 -10.043 4.592 1.00 90.00 214 PHE A O 1
ATOM 1699 N N . CYS A 1 215 ? 0.521 -10.004 6.762 1.00 86.31 215 CYS A N 1
ATOM 1700 C CA . CYS A 1 215 ? 0.034 -8.623 6.739 1.00 86.31 215 CYS A CA 1
ATOM 1701 C C . CYS A 1 215 ? 1.154 -7.630 6.403 1.00 86.31 215 CYS A C 1
ATOM 1703 O O . CYS A 1 215 ? 0.938 -6.679 5.650 1.00 86.31 215 CYS A O 1
ATOM 1705 N N . THR A 1 216 ? 2.363 -7.863 6.913 1.00 82.81 216 THR A N 1
ATOM 1706 C CA . THR A 1 216 ? 3.536 -7.041 6.597 1.00 82.81 216 THR A CA 1
ATOM 1707 C C . THR A 1 216 ? 3.904 -7.165 5.122 1.00 82.81 216 THR A C 1
ATOM 1709 O O . THR A 1 216 ? 4.076 -6.146 4.451 1.00 82.81 216 THR A O 1
ATOM 1712 N N . ALA A 1 217 ? 3.947 -8.388 4.586 1.00 80.75 217 ALA A N 1
ATOM 1713 C CA . ALA A 1 217 ? 4.244 -8.631 3.178 1.00 80.75 217 ALA A CA 1
ATOM 1714 C C . ALA A 1 217 ? 3.199 -7.993 2.246 1.00 80.75 217 ALA A C 1
ATOM 1716 O O . ALA A 1 217 ? 3.555 -7.360 1.254 1.00 80.75 217 ALA A O 1
ATOM 1717 N N . GLU A 1 218 ? 1.910 -8.083 2.578 1.00 80.56 218 GLU A N 1
ATOM 1718 C CA . GLU A 1 218 ? 0.825 -7.442 1.822 1.00 80.56 218 GLU A CA 1
ATOM 1719 C C . GLU A 1 218 ? 0.909 -5.911 1.841 1.00 80.56 218 GLU A C 1
ATOM 1721 O O . GLU A 1 218 ? 0.651 -5.237 0.835 1.00 80.56 218 GLU A O 1
ATOM 1726 N N . GLN A 1 219 ? 1.277 -5.343 2.986 1.00 71.19 219 GLN A N 1
ATOM 1727 C CA . GLN A 1 219 ? 1.458 -3.907 3.146 1.00 71.19 219 GLN A CA 1
ATOM 1728 C C . GLN A 1 219 ? 2.670 -3.402 2.361 1.00 71.19 219 GLN A C 1
ATOM 1730 O O . GLN A 1 219 ? 2.557 -2.411 1.635 1.00 71.19 219 GLN A O 1
ATOM 1735 N N . GLN A 1 220 ? 3.792 -4.120 2.434 1.00 68.88 220 GLN A N 1
ATOM 1736 C CA . GLN A 1 220 ? 4.979 -3.858 1.623 1.00 68.88 220 GLN A CA 1
ATOM 1737 C C . GLN A 1 220 ? 4.679 -4.015 0.133 1.00 68.88 220 GLN A C 1
ATOM 1739 O O . GLN A 1 220 ? 5.066 -3.154 -0.648 1.00 68.88 220 GLN A O 1
ATOM 1744 N N . TYR A 1 221 ? 3.917 -5.034 -0.270 1.00 66.69 221 TYR A N 1
ATOM 1745 C CA . TYR A 1 221 ? 3.476 -5.202 -1.654 1.00 66.69 221 TYR A CA 1
ATOM 1746 C C . TYR A 1 221 ? 2.682 -3.985 -2.146 1.00 66.69 221 TYR A C 1
ATOM 1748 O O . TYR A 1 221 ? 2.902 -3.529 -3.264 1.00 66.69 221 TYR A O 1
ATOM 1756 N N . LYS A 1 222 ? 1.802 -3.401 -1.320 1.00 60.25 222 LYS A N 1
ATOM 1757 C CA . LYS A 1 222 ? 1.045 -2.186 -1.676 1.00 60.25 222 LYS A CA 1
ATOM 1758 C C . LYS A 1 222 ? 1.934 -0.941 -1.782 1.00 60.25 222 LYS A C 1
ATOM 1760 O O . LYS A 1 222 ? 1.774 -0.179 -2.732 1.00 60.25 222 LYS A O 1
ATOM 1765 N N . ILE A 1 223 ? 2.861 -0.745 -0.842 1.00 56.38 223 ILE A N 1
ATOM 1766 C CA . ILE A 1 223 ? 3.851 0.348 -0.894 1.00 56.38 223 ILE A CA 1
ATOM 1767 C C . ILE A 1 223 ? 4.708 0.203 -2.158 1.00 56.38 223 ILE A C 1
ATOM 1769 O O . ILE A 1 223 ? 4.870 1.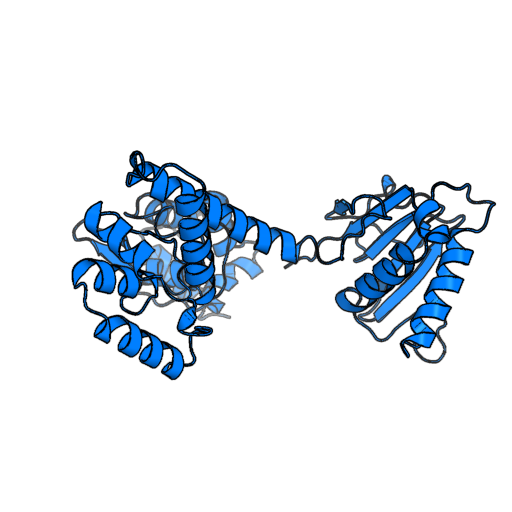159 -2.917 1.00 56.38 223 ILE A O 1
ATOM 1773 N N . ASN A 1 224 ? 5.152 -1.021 -2.440 1.00 54.00 224 ASN A N 1
ATOM 1774 C CA . ASN A 1 224 ? 5.941 -1.356 -3.615 1.00 54.00 224 ASN A CA 1
ATOM 1775 C C . ASN A 1 224 ? 5.144 -1.225 -4.911 1.00 54.00 224 ASN A C 1
ATOM 1777 O O . ASN A 1 224 ? 5.733 -0.895 -5.923 1.00 54.00 224 ASN A O 1
ATOM 1781 N N . ARG A 1 225 ? 3.820 -1.405 -4.917 1.00 54.53 225 ARG A N 1
ATOM 1782 C CA . ARG A 1 225 ? 2.999 -1.243 -6.128 1.00 54.53 225 ARG A CA 1
ATOM 1783 C C . ARG A 1 225 ? 2.857 0.217 -6.570 1.00 54.53 225 ARG A C 1
ATOM 1785 O O . ARG A 1 225 ? 2.714 0.463 -7.762 1.00 54.53 225 ARG A O 1
ATOM 1792 N N . ASN A 1 226 ? 2.916 1.165 -5.631 1.00 52.56 226 ASN A N 1
ATOM 1793 C CA . ASN A 1 226 ? 2.928 2.593 -5.959 1.00 52.56 226 ASN A CA 1
ATOM 1794 C C . ASN A 1 226 ? 4.341 3.067 -6.336 1.00 52.56 226 ASN A C 1
ATOM 1796 O O . ASN A 1 226 ? 4.484 3.897 -7.221 1.00 52.56 226 ASN A O 1
ATOM 1800 N N . THR A 1 227 ? 5.405 2.512 -5.751 1.00 61.16 227 THR A N 1
ATOM 1801 C CA . THR A 1 227 ? 6.780 2.886 -6.131 1.00 61.16 227 THR A CA 1
ATOM 1802 C C . THR A 1 227 ? 7.299 2.139 -7.363 1.00 61.16 227 THR A C 1
ATOM 1804 O O . THR A 1 227 ? 8.039 2.736 -8.134 1.00 61.16 227 THR A O 1
ATOM 1807 N N . HIS A 1 228 ? 6.864 0.895 -7.602 1.00 73.50 228 HIS A N 1
ATOM 1808 C CA . HIS A 1 228 ? 7.289 0.012 -8.696 1.00 73.50 228 HIS A CA 1
ATOM 1809 C C . HIS A 1 228 ? 6.192 -0.144 -9.754 1.00 73.50 228 HIS A C 1
ATOM 1811 O O . HIS A 1 228 ? 5.541 -1.183 -9.879 1.00 73.50 228 HIS A O 1
ATOM 1817 N N . TRP A 1 229 ? 5.957 0.927 -10.503 1.00 84.56 229 TRP A N 1
ATOM 1818 C CA . TRP A 1 229 ? 4.846 1.036 -11.450 1.00 84.56 229 TRP A CA 1
ATOM 1819 C C . TRP A 1 229 ? 5.152 0.481 -12.853 1.00 84.56 229 TRP A C 1
ATOM 1821 O O . TRP A 1 229 ? 4.254 0.407 -13.694 1.00 84.56 229 TRP A O 1
ATOM 1831 N N . LEU A 1 230 ? 6.395 0.067 -13.112 1.00 87.25 230 LEU A N 1
ATOM 1832 C CA . LEU A 1 230 ? 6.804 -0.593 -14.350 1.00 87.25 230 LEU A CA 1
ATOM 1833 C C . LEU A 1 230 ? 6.888 -2.118 -14.171 1.00 87.25 230 LEU A C 1
ATOM 1835 O O . LEU A 1 230 ? 7.332 -2.596 -13.123 1.00 87.25 230 LEU A O 1
ATOM 1839 N N . PRO A 1 231 ? 6.515 -2.892 -15.205 1.00 83.38 231 PRO A N 1
ATOM 1840 C CA . PRO A 1 231 ? 6.702 -4.337 -15.227 1.00 83.38 231 PRO A CA 1
ATOM 1841 C C . PRO A 1 231 ? 8.190 -4.715 -15.213 1.00 83.38 231 PRO A C 1
ATOM 1843 O O . PRO A 1 231 ? 9.021 -4.037 -15.816 1.00 83.38 231 PRO A O 1
ATOM 1846 N N . SER A 1 232 ? 8.507 -5.835 -14.561 1.00 79.88 232 SER A N 1
ATOM 1847 C CA . SER A 1 232 ? 9.839 -6.446 -14.588 1.00 79.88 232 SER A CA 1
ATOM 1848 C C . SER A 1 232 ? 9.878 -7.593 -15.600 1.00 79.88 232 SER A C 1
ATOM 1850 O O . SER A 1 232 ? 8.914 -8.354 -15.708 1.00 79.88 232 SER A O 1
ATOM 1852 N N . PHE A 1 233 ? 10.990 -7.727 -16.323 1.00 77.88 233 PHE A N 1
ATOM 1853 C CA . PHE A 1 233 ? 11.222 -8.781 -17.313 1.00 77.88 233 PHE A CA 1
ATOM 1854 C C . PHE A 1 233 ? 12.569 -9.444 -17.044 1.00 77.88 233 PHE A C 1
ATOM 1856 O O . PHE A 1 233 ? 13.560 -8.752 -16.839 1.00 77.88 233 PHE A O 1
ATOM 1863 N N . SER A 1 234 ? 12.626 -10.777 -17.096 1.00 77.94 234 SER A N 1
ATOM 1864 C CA . SER A 1 234 ? 13.861 -11.544 -16.861 1.00 77.94 234 SER A CA 1
ATOM 1865 C C . SER A 1 234 ? 14.971 -11.262 -17.878 1.00 77.94 234 SER A C 1
ATOM 1867 O O . SER A 1 234 ? 16.138 -11.513 -17.602 1.00 77.94 234 SER A O 1
ATOM 1869 N N . THR A 1 235 ? 14.614 -10.753 -19.056 1.00 80.81 235 THR A N 1
ATOM 1870 C CA . THR A 1 235 ? 15.537 -10.380 -20.134 1.00 80.81 235 THR A CA 1
ATOM 1871 C C . THR A 1 235 ? 16.175 -9.006 -19.939 1.00 80.81 235 THR A C 1
ATOM 1873 O O . THR A 1 235 ? 17.107 -8.671 -20.667 1.00 80.81 235 THR A O 1
ATOM 1876 N N . LEU A 1 236 ? 15.689 -8.207 -18.985 1.00 86.38 236 LEU A N 1
ATOM 1877 C CA . LEU A 1 236 ? 16.180 -6.861 -18.707 1.00 86.38 236 LEU A CA 1
ATOM 1878 C C . LEU A 1 236 ? 16.908 -6.796 -17.359 1.00 86.38 236 LEU A C 1
ATOM 1880 O O . LEU A 1 236 ? 16.615 -7.586 -16.460 1.00 86.38 236 LEU A O 1
ATOM 1884 N N . PRO A 1 237 ? 17.832 -5.832 -17.184 1.00 87.44 237 PRO A N 1
ATOM 1885 C CA . PRO A 1 237 ? 18.386 -5.522 -15.873 1.00 87.44 237 PRO A CA 1
ATOM 1886 C C . PRO A 1 237 ? 17.289 -5.162 -14.867 1.00 87.44 237 PRO A C 1
ATOM 1888 O O . PRO A 1 237 ? 16.222 -4.664 -15.237 1.00 87.44 237 PRO A O 1
ATOM 1891 N N . LEU A 1 238 ? 17.579 -5.370 -13.581 1.00 84.62 238 LEU A N 1
ATOM 1892 C CA . LEU A 1 238 ? 16.681 -4.972 -12.501 1.00 84.62 238 LEU A CA 1
ATOM 1893 C C . LEU A 1 238 ? 16.383 -3.467 -12.587 1.00 84.62 238 LEU A C 1
ATOM 1895 O O . LEU A 1 238 ? 17.299 -2.652 -12.696 1.00 84.62 238 LEU A O 1
ATOM 1899 N N . LEU A 1 239 ? 15.099 -3.108 -12.519 1.00 89.38 239 LEU A N 1
ATOM 1900 C CA . LEU A 1 239 ? 14.671 -1.713 -12.517 1.00 89.38 239 LEU A CA 1
ATOM 1901 C C . LEU A 1 239 ? 15.002 -1.058 -11.176 1.00 89.38 239 LEU A C 1
ATOM 1903 O O . LEU A 1 239 ? 14.569 -1.529 -10.122 1.00 89.38 239 LEU A O 1
ATOM 1907 N N . GLN A 1 240 ? 15.708 0.065 -11.229 1.00 91.56 240 GLN A N 1
ATOM 1908 C CA . GLN A 1 240 ? 15.992 0.898 -10.071 1.00 91.56 240 GLN A CA 1
ATOM 1909 C C . GLN A 1 240 ? 14.998 2.058 -9.999 1.00 91.56 240 GLN A C 1
ATOM 1911 O O . GLN A 1 240 ? 14.857 2.826 -10.948 1.00 91.56 240 GLN A O 1
ATOM 1916 N N . TYR A 1 241 ? 14.338 2.218 -8.854 1.00 90.06 241 TYR A N 1
ATOM 1917 C CA . TYR A 1 241 ? 13.435 3.341 -8.614 1.00 90.06 241 TYR A CA 1
ATOM 1918 C C . TYR A 1 241 ? 14.091 4.403 -7.737 1.00 90.06 241 T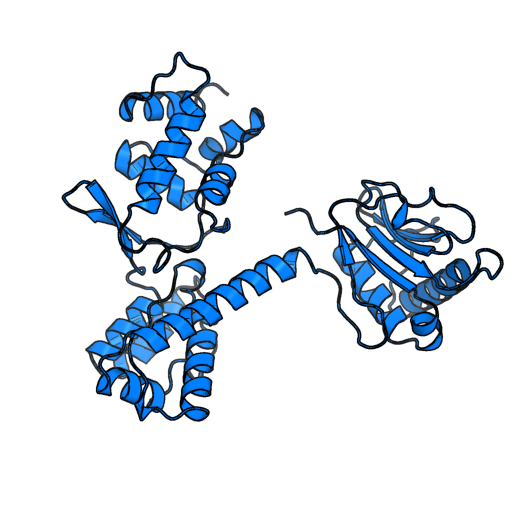YR A C 1
ATOM 1920 O O . TYR A 1 241 ? 14.594 4.096 -6.656 1.00 90.06 241 TYR A O 1
ATOM 1928 N N . VAL A 1 242 ? 14.057 5.654 -8.189 1.00 89.69 242 VAL A N 1
ATOM 1929 C CA . VAL A 1 242 ? 14.710 6.798 -7.534 1.00 89.69 242 VAL A CA 1
ATOM 1930 C C . VAL A 1 242 ? 13.729 7.948 -7.333 1.00 89.69 242 VAL A C 1
ATOM 1932 O O . VAL A 1 242 ? 12.715 8.036 -8.024 1.00 89.69 242 VAL A O 1
ATOM 1935 N N . ASP A 1 243 ? 14.015 8.823 -6.373 1.00 85.62 243 ASP A N 1
ATOM 1936 C CA . ASP A 1 243 ? 13.222 10.041 -6.164 1.00 85.62 243 ASP A CA 1
ATOM 1937 C C . ASP A 1 243 ? 13.581 11.118 -7.204 1.00 85.62 243 ASP A C 1
ATOM 1939 O O . ASP A 1 243 ? 12.699 11.797 -7.723 1.00 85.62 243 ASP A O 1
ATOM 1943 N N . GLU A 1 244 ? 14.858 11.198 -7.592 1.00 88.81 244 GLU A N 1
ATOM 1944 C CA . GLU A 1 244 ? 15.373 12.131 -8.598 1.00 88.81 244 GLU A CA 1
ATOM 1945 C C . GLU A 1 244 ? 16.361 11.447 -9.552 1.00 88.81 244 GLU A C 1
ATOM 1947 O O . GLU A 1 244 ? 17.142 10.576 -9.159 1.00 88.81 244 GLU A O 1
ATOM 1952 N N . LEU A 1 245 ? 16.369 11.871 -10.818 1.00 89.94 245 LEU A N 1
ATOM 1953 C CA . LEU A 1 245 ? 17.302 11.366 -11.827 1.00 89.94 245 LEU A CA 1
ATOM 1954 C C . LEU A 1 245 ? 18.586 12.203 -11.802 1.00 89.94 245 LEU A C 1
ATOM 1956 O O . LEU A 1 245 ? 18.743 13.148 -12.576 1.00 89.94 245 LEU A O 1
ATOM 1960 N N . THR A 1 246 ? 19.523 11.886 -10.912 1.00 88.00 246 THR A N 1
ATOM 1961 C CA . THR A 1 246 ? 20.837 12.555 -10.855 1.00 88.00 246 THR A CA 1
ATOM 1962 C C . THR A 1 246 ? 21.634 12.388 -12.161 1.00 88.00 246 THR A C 1
ATOM 1964 O O . THR A 1 246 ? 21.220 11.682 -13.083 1.00 88.00 246 THR A O 1
ATOM 1967 N N . SER A 1 247 ? 22.762 13.092 -12.294 1.00 84.44 247 SER A N 1
ATOM 1968 C CA . SER A 1 247 ? 23.636 12.998 -13.476 1.00 84.44 247 SER A CA 1
ATOM 1969 C C . SER A 1 247 ? 24.104 11.573 -13.765 1.00 84.44 247 SER A C 1
ATOM 1971 O O . SER A 1 247 ? 24.284 11.216 -14.925 1.00 84.44 247 SER A O 1
ATOM 1973 N N . ASP A 1 248 ? 24.265 10.756 -12.728 1.00 84.44 248 ASP A N 1
ATOM 1974 C CA . ASP A 1 248 ? 24.834 9.410 -12.828 1.00 84.44 248 ASP A CA 1
ATOM 1975 C C . ASP A 1 248 ? 23.916 8.468 -13.610 1.00 84.44 248 ASP A C 1
ATOM 1977 O O . ASP A 1 248 ? 24.378 7.638 -14.388 1.00 84.44 248 ASP A O 1
ATOM 1981 N N . PHE A 1 249 ? 22.602 8.668 -13.494 1.00 85.69 249 PHE A N 1
ATOM 1982 C CA . PHE A 1 249 ? 21.600 7.891 -14.224 1.00 85.69 249 PHE A CA 1
ATOM 1983 C C . PHE A 1 249 ? 21.330 8.417 -15.639 1.00 85.69 249 PHE A C 1
ATOM 1985 O O . PHE A 1 249 ? 20.569 7.803 -16.380 1.00 85.69 249 PHE A O 1
ATOM 1992 N N . ARG A 1 250 ? 21.908 9.566 -16.014 1.00 84.00 250 ARG A N 1
ATOM 1993 C CA . ARG A 1 250 ? 21.651 10.276 -17.282 1.00 84.00 250 ARG A CA 1
ATOM 1994 C C . ARG A 1 250 ? 22.894 10.370 -18.168 1.00 84.00 250 ARG A C 1
ATOM 1996 O O . ARG A 1 250 ? 23.012 11.295 -18.973 1.00 84.00 250 ARG A O 1
ATOM 2003 N N . GLN A 1 251 ? 23.832 9.441 -18.003 1.00 88.94 251 GLN A N 1
ATOM 2004 C CA . GLN A 1 251 ? 25.039 9.377 -18.822 1.00 88.94 251 GLN A CA 1
ATOM 2005 C C . GLN A 1 251 ? 24.721 8.767 -20.188 1.00 88.94 251 GLN A C 1
ATOM 2007 O O . GLN A 1 251 ? 24.198 7.658 -20.282 1.00 88.94 251 GLN A O 1
ATOM 2012 N N . SER A 1 252 ? 25.010 9.508 -21.257 1.00 89.06 252 SER A N 1
ATOM 2013 C CA . SER A 1 252 ? 24.864 9.022 -22.632 1.00 89.06 252 SER A CA 1
ATOM 2014 C C . SER A 1 252 ? 25.808 7.838 -22.902 1.00 89.06 252 SER A C 1
ATOM 2016 O O . SER A 1 252 ? 26.943 7.864 -22.425 1.00 89.06 252 SER A O 1
ATOM 2018 N N . PRO A 1 253 ? 25.400 6.852 -23.725 1.00 95.44 253 PRO A N 1
ATOM 2019 C CA . PRO A 1 253 ? 24.146 6.810 -24.477 1.00 95.44 253 PRO A CA 1
ATOM 2020 C C . PRO A 1 253 ? 22.954 6.249 -23.684 1.00 95.44 253 PRO A C 1
ATOM 2022 O O . PRO A 1 253 ? 23.053 5.206 -23.037 1.00 95.44 253 PRO A O 1
ATOM 2025 N N . TYR A 1 254 ? 21.792 6.900 -23.799 1.00 96.12 254 TYR A N 1
ATOM 2026 C CA . TYR A 1 254 ? 20.546 6.407 -23.202 1.00 96.12 254 TYR A CA 1
ATOM 2027 C C . TYR A 1 254 ? 19.308 6.654 -24.067 1.00 96.12 254 TYR A C 1
ATOM 2029 O O . TYR A 1 254 ? 19.212 7.626 -24.821 1.00 96.12 254 TYR A O 1
ATOM 2037 N N . PHE A 1 255 ? 18.324 5.772 -23.922 1.00 97.19 255 PHE A N 1
ATOM 2038 C CA . PHE A 1 255 ? 16.953 5.988 -24.380 1.00 97.19 255 PHE A CA 1
ATOM 2039 C C . PHE A 1 255 ? 16.089 6.427 -23.194 1.00 97.19 255 PHE A C 1
ATOM 2041 O O . PHE A 1 255 ? 16.317 5.989 -22.067 1.00 97.19 255 PHE A O 1
ATOM 2048 N N . TYR A 1 256 ? 15.093 7.283 -23.417 1.00 97.50 256 TYR A N 1
ATOM 2049 C CA . TYR A 1 256 ? 14.210 7.732 -22.344 1.00 97.50 256 TYR A CA 1
ATOM 2050 C C . TYR A 1 256 ? 12.745 7.828 -22.768 1.00 97.50 256 TYR A C 1
ATOM 2052 O O . TYR A 1 256 ? 12.409 8.039 -23.936 1.00 97.50 256 TYR A O 1
ATOM 2060 N N . VAL A 1 257 ? 11.874 7.762 -21.765 1.00 97.69 257 VAL A N 1
ATOM 2061 C CA . VAL A 1 257 ? 10.488 8.233 -21.824 1.00 97.69 257 VAL A CA 1
ATOM 2062 C C . VAL A 1 257 ? 10.249 9.157 -20.637 1.00 97.69 257 VAL A C 1
ATOM 2064 O O . VAL A 1 257 ? 10.619 8.828 -19.516 1.00 97.69 257 VAL A O 1
ATOM 2067 N N . LYS A 1 258 ? 9.677 10.337 -20.867 1.00 96.56 258 LYS A N 1
ATOM 2068 C CA . LYS A 1 258 ? 9.451 11.345 -19.825 1.00 96.56 258 LYS A CA 1
ATOM 2069 C C . LYS A 1 258 ? 8.130 12.071 -20.004 1.00 96.56 258 LYS A C 1
ATOM 2071 O O . LYS A 1 258 ? 7.607 12.142 -21.114 1.00 96.56 258 LYS A O 1
ATOM 2076 N N . GLU A 1 259 ? 7.640 12.669 -18.934 1.00 95.44 259 GLU A N 1
ATOM 2077 C CA . GLU A 1 259 ? 6.497 13.571 -18.986 1.00 95.44 259 GLU A CA 1
ATOM 2078 C C . GLU A 1 259 ? 6.904 14.980 -19.455 1.00 95.44 259 GLU A C 1
ATOM 2080 O O . GLU A 1 259 ? 7.952 15.512 -19.074 1.00 95.44 259 GLU A O 1
ATOM 2085 N N . VAL A 1 260 ? 6.079 15.584 -20.314 1.00 92.12 260 VAL A N 1
ATOM 2086 C CA . VAL A 1 260 ? 6.196 16.973 -20.779 1.00 92.12 260 VAL A CA 1
ATOM 2087 C C . VAL A 1 260 ? 4.791 17.551 -20.942 1.00 92.12 260 VAL A C 1
ATOM 2089 O O . VAL A 1 260 ? 4.074 17.151 -21.854 1.00 92.12 260 VAL A O 1
ATOM 2092 N N . ASN A 1 261 ? 4.410 18.523 -20.107 1.00 86.75 261 ASN A N 1
ATOM 2093 C CA . ASN A 1 261 ? 3.112 19.215 -20.178 1.00 86.75 261 ASN A CA 1
ATOM 2094 C C . ASN A 1 261 ? 1.915 18.243 -20.269 1.00 86.75 261 ASN A C 1
ATOM 2096 O O . ASN A 1 261 ? 1.091 18.359 -21.174 1.00 86.75 261 ASN A O 1
ATOM 2100 N N . SER A 1 262 ? 1.868 17.247 -19.378 1.00 82.94 262 SER A N 1
ATOM 2101 C CA . SER A 1 262 ? 0.843 16.185 -19.339 1.00 82.94 262 SER A CA 1
ATOM 2102 C C . SER A 1 262 ? 0.819 15.230 -20.546 1.00 82.94 262 SER A C 1
ATOM 2104 O O . SER A 1 262 ? -0.047 14.359 -20.628 1.00 82.94 262 SER A O 1
ATOM 2106 N N . LEU A 1 263 ? 1.771 15.354 -21.475 1.00 91.69 263 LEU A N 1
ATOM 2107 C CA . LEU A 1 263 ? 2.032 14.391 -22.546 1.00 91.69 263 LEU A CA 1
ATOM 2108 C C . LEU A 1 263 ? 3.228 13.514 -22.178 1.00 91.69 263 LEU A C 1
ATOM 2110 O O . LEU A 1 263 ? 4.092 13.911 -21.395 1.00 91.69 263 LEU A O 1
ATOM 2114 N N . SER A 1 264 ? 3.342 12.354 -22.819 1.00 96.25 264 SER A N 1
ATOM 2115 C CA . SER A 1 264 ? 4.590 11.588 -22.788 1.00 96.25 264 SER A CA 1
ATOM 2116 C C . SER A 1 264 ? 5.464 11.935 -23.978 1.00 96.25 264 SER A C 1
ATOM 2118 O O . SER A 1 264 ? 4.978 12.059 -25.099 1.00 96.25 264 SER A O 1
ATOM 2120 N N . LYS A 1 265 ? 6.770 12.023 -23.756 1.00 96.88 265 LYS A N 1
ATOM 2121 C CA . LYS A 1 265 ? 7.786 12.178 -24.793 1.00 96.88 265 LYS A CA 1
ATOM 2122 C C . LYS A 1 265 ? 8.782 11.034 -24.700 1.00 96.88 265 LYS A C 1
ATOM 2124 O O . LYS A 1 265 ? 9.329 10.795 -23.626 1.00 96.88 265 LYS A O 1
ATOM 2129 N N . ILE A 1 266 ? 9.064 10.380 -25.819 1.00 97.31 266 ILE A N 1
ATOM 2130 C CA . ILE A 1 266 ? 10.188 9.439 -25.928 1.00 97.31 266 ILE A CA 1
ATOM 2131 C C . ILE A 1 266 ? 11.375 10.122 -26.605 1.00 97.31 266 ILE A C 1
ATOM 2133 O O . ILE A 1 266 ? 11.216 11.162 -27.243 1.00 97.31 266 ILE A O 1
ATOM 2137 N N . GLY A 1 267 ? 12.570 9.563 -26.489 1.00 95.94 267 GLY A N 1
ATOM 2138 C CA . GLY A 1 267 ? 13.690 10.029 -27.299 1.00 95.94 267 GLY A CA 1
ATOM 2139 C C . GLY A 1 267 ? 14.993 9.313 -27.010 1.00 95.94 267 GLY A C 1
ATOM 2140 O O . GLY A 1 267 ? 15.112 8.573 -26.032 1.00 95.94 267 GLY A O 1
ATOM 2141 N N . SER A 1 268 ? 15.974 9.565 -27.870 1.00 95.31 268 SER A N 1
ATOM 2142 C CA . SER A 1 268 ? 17.345 9.117 -27.687 1.00 95.31 268 SER A CA 1
ATOM 2143 C C . SER A 1 268 ? 18.294 10.242 -27.273 1.00 95.31 268 SER A C 1
ATOM 2145 O O . SER A 1 268 ? 18.106 11.426 -27.577 1.00 95.31 268 SER A O 1
ATOM 2147 N N . ALA A 1 269 ? 19.347 9.845 -26.573 1.00 93.00 269 ALA A N 1
ATOM 2148 C CA . ALA A 1 269 ? 20.462 10.677 -26.169 1.00 93.00 269 ALA A CA 1
ATOM 2149 C C . ALA A 1 269 ? 21.761 9.903 -26.404 1.00 93.00 269 ALA A C 1
ATOM 2151 O O . ALA A 1 269 ? 22.323 9.321 -25.486 1.00 93.00 269 ALA A O 1
ATOM 2152 N N . ASP A 1 270 ? 22.234 9.869 -27.650 1.00 90.69 270 ASP A N 1
ATOM 2153 C CA . ASP A 1 270 ? 23.491 9.185 -27.972 1.00 90.69 270 ASP A CA 1
ATOM 2154 C C . ASP A 1 270 ? 24.718 9.991 -27.509 1.00 90.69 270 ASP A C 1
ATOM 2156 O O . ASP A 1 270 ? 25.703 9.410 -27.072 1.00 90.69 270 ASP A O 1
ATOM 2160 N N . ARG A 1 271 ? 24.659 11.333 -27.563 1.00 86.38 271 ARG A N 1
ATOM 2161 C CA . ARG A 1 271 ? 25.789 12.251 -27.285 1.00 86.38 271 ARG A CA 1
ATOM 2162 C C . ARG A 1 271 ? 25.420 13.458 -26.403 1.00 86.38 271 ARG A C 1
ATOM 2164 O O . ARG A 1 271 ? 26.099 14.478 -26.455 1.00 86.38 271 ARG A O 1
ATOM 2171 N N . CYS A 1 272 ? 24.305 13.416 -25.674 1.00 83.38 272 CYS A N 1
ATOM 2172 C CA . CYS A 1 272 ? 23.797 14.583 -24.941 1.00 83.38 272 CYS A CA 1
ATOM 2173 C C . CYS A 1 272 ? 23.104 14.175 -23.642 1.00 83.38 272 CYS A C 1
ATOM 2175 O O . CYS A 1 272 ? 22.060 13.532 -23.670 1.00 83.38 272 CYS A O 1
ATOM 2177 N N . ASN A 1 273 ? 23.628 14.636 -22.507 1.00 85.25 273 ASN A N 1
ATOM 2178 C CA . ASN A 1 273 ? 23.088 14.277 -21.196 1.00 85.25 273 ASN A CA 1
ATOM 2179 C C . ASN A 1 273 ? 21.865 15.121 -20.784 1.00 85.25 273 ASN A C 1
ATOM 2181 O O . ASN A 1 273 ? 21.107 14.720 -19.903 1.00 85.25 273 ASN A O 1
ATOM 2185 N N . ASP A 1 274 ? 21.594 16.230 -21.476 1.00 86.38 274 ASP A N 1
ATOM 2186 C CA . ASP A 1 274 ? 20.611 17.241 -21.051 1.00 86.38 274 ASP A CA 1
ATOM 2187 C C . ASP A 1 274 ? 19.171 16.970 -21.515 1.00 86.38 274 ASP A C 1
ATOM 2189 O O . ASP A 1 274 ? 18.259 17.771 -21.277 1.00 86.38 274 ASP A O 1
ATOM 2193 N N . ARG A 1 275 ? 18.920 15.838 -22.189 1.00 89.44 275 ARG A N 1
ATOM 2194 C CA . ARG A 1 275 ? 17.568 15.494 -22.663 1.00 89.44 275 ARG A CA 1
ATOM 2195 C C . ARG A 1 275 ? 16.608 15.202 -21.512 1.00 89.44 275 ARG A C 1
ATOM 2197 O O . ARG A 1 275 ? 15.414 15.485 -21.648 1.00 89.44 275 ARG A O 1
ATOM 2204 N N . VAL A 1 276 ? 17.104 14.702 -20.383 1.00 91.31 276 VAL A N 1
ATOM 2205 C CA . VAL A 1 276 ? 16.340 14.465 -19.150 1.00 91.31 276 VAL A CA 1
ATOM 2206 C C . VAL A 1 276 ? 16.912 15.354 -18.043 1.00 91.31 276 VAL A C 1
ATOM 2208 O O . VAL A 1 276 ? 18.122 15.408 -17.853 1.00 91.31 276 VAL A O 1
ATOM 2211 N N . LYS A 1 277 ? 16.051 16.083 -17.325 1.00 90.75 277 LYS A N 1
ATOM 2212 C CA . LYS A 1 277 ? 16.431 16.933 -16.178 1.00 90.75 277 LYS A CA 1
ATOM 2213 C C . LYS A 1 277 ? 16.288 16.156 -14.867 1.00 90.75 277 LYS A C 1
ATOM 2215 O O . LYS A 1 277 ? 15.478 15.234 -14.825 1.00 90.75 277 LYS A O 1
ATOM 2220 N N . THR A 1 278 ? 16.967 16.587 -13.804 1.00 88.69 278 THR A N 1
ATOM 2221 C CA . THR A 1 278 ? 16.922 15.952 -12.470 1.00 88.69 278 THR A CA 1
ATOM 2222 C C . THR A 1 278 ? 15.503 15.697 -11.962 1.00 88.69 278 THR A C 1
ATOM 2224 O O . THR A 1 278 ? 15.171 14.574 -11.598 1.00 88.69 278 THR A O 1
ATOM 2227 N N . ASN A 1 279 ? 14.635 16.705 -12.072 1.00 87.19 279 ASN A N 1
ATOM 2228 C CA . ASN A 1 279 ? 13.266 16.658 -11.548 1.00 87.19 279 ASN A CA 1
ATOM 2229 C C . ASN A 1 279 ? 12.259 16.131 -12.586 1.00 87.19 279 ASN A C 1
ATOM 2231 O O . ASN A 1 279 ? 11.066 16.408 -12.496 1.00 87.19 279 ASN A O 1
ATOM 2235 N N . SER A 1 280 ? 12.728 15.452 -13.640 1.00 90.50 280 SER A N 1
ATOM 2236 C CA . SER A 1 280 ? 11.819 14.890 -14.642 1.00 90.50 280 SER A CA 1
ATOM 2237 C C . SER A 1 280 ? 11.136 13.654 -14.076 1.00 90.50 280 SER A C 1
ATOM 2239 O O . SER A 1 280 ? 11.805 12.759 -13.560 1.00 90.50 280 SER A O 1
ATOM 2241 N N . PHE A 1 281 ? 9.826 13.547 -14.275 1.00 93.44 281 PHE A N 1
ATOM 2242 C CA . PHE A 1 281 ? 9.140 12.274 -14.125 1.00 93.44 281 PHE A CA 1
ATOM 2243 C C . PHE A 1 281 ? 9.401 11.427 -15.379 1.00 93.44 281 PHE A C 1
ATOM 2245 O O . PHE A 1 281 ? 8.891 11.731 -16.465 1.00 93.44 281 PHE A O 1
ATOM 2252 N N . ALA A 1 282 ? 10.305 10.447 -15.273 1.00 95.75 282 ALA A N 1
ATOM 2253 C CA . ALA A 1 282 ? 10.842 9.744 -16.434 1.00 95.75 282 ALA A CA 1
ATOM 2254 C C . ALA A 1 282 ? 11.338 8.322 -16.133 1.00 95.75 282 ALA A C 1
ATOM 2256 O O . ALA A 1 282 ? 11.510 7.914 -14.986 1.00 95.75 282 ALA A O 1
ATOM 2257 N N . VAL A 1 283 ? 11.597 7.587 -17.212 1.00 96.94 283 VAL A N 1
ATOM 2258 C CA . VAL A 1 283 ? 12.317 6.315 -17.240 1.00 96.94 283 VAL A CA 1
ATOM 2259 C C . VAL A 1 283 ? 13.497 6.471 -18.191 1.00 96.94 283 VAL A C 1
ATOM 2261 O O . VAL A 1 283 ? 13.324 6.937 -19.321 1.00 96.94 283 VAL A O 1
ATOM 2264 N N . VAL A 1 284 ? 14.684 6.092 -17.732 1.00 97.12 284 VAL A N 1
ATOM 2265 C CA . VAL A 1 284 ? 15.947 6.173 -18.468 1.00 97.12 284 VAL A CA 1
ATOM 2266 C C . VAL A 1 284 ? 16.539 4.775 -18.599 1.00 97.12 284 VAL A C 1
ATOM 2268 O O . VAL A 1 284 ? 16.642 4.038 -17.621 1.00 97.12 284 VAL A O 1
ATOM 2271 N N . LEU A 1 285 ? 16.893 4.405 -19.826 1.00 96.38 285 LEU A N 1
ATOM 2272 C CA . LEU A 1 285 ? 17.542 3.147 -20.171 1.00 96.38 285 LEU A CA 1
ATOM 2273 C C . LEU A 1 285 ? 18.950 3.467 -20.657 1.00 96.38 285 LEU A C 1
ATOM 2275 O O . LEU A 1 285 ? 19.139 3.844 -21.818 1.00 96.38 285 LEU A O 1
ATOM 2279 N N . THR A 1 286 ? 19.923 3.320 -19.767 1.00 95.00 286 THR A N 1
ATOM 2280 C CA . THR A 1 286 ? 21.340 3.498 -20.087 1.00 95.00 286 THR A CA 1
ATOM 2281 C C . THR A 1 286 ? 21.832 2.282 -20.855 1.00 95.00 286 THR A C 1
ATOM 2283 O O . THR A 1 286 ? 21.517 1.141 -20.500 1.00 95.00 286 THR A O 1
ATOM 2286 N N . LEU A 1 287 ? 22.593 2.509 -21.921 1.00 94.88 287 LEU A N 1
ATOM 2287 C CA . LEU A 1 287 ? 23.061 1.447 -22.808 1.00 94.88 287 LEU A CA 1
ATOM 2288 C C . LEU A 1 287 ? 24.513 1.078 -22.500 1.00 94.88 287 LEU A C 1
ATOM 2290 O O . LEU A 1 287 ? 25.291 1.896 -22.021 1.00 94.88 287 LEU A O 1
ATOM 2294 N N . LYS A 1 288 ? 24.886 -0.170 -22.793 1.00 91.62 288 LYS A N 1
ATOM 2295 C CA . LYS A 1 288 ? 26.261 -0.677 -22.626 1.00 91.62 288 LYS A CA 1
ATOM 2296 C C . LYS A 1 288 ? 27.240 -0.109 -23.658 1.00 91.62 288 LYS A C 1
ATOM 2298 O O . LYS A 1 288 ? 28.447 -0.283 -23.515 1.00 91.62 288 LYS A O 1
ATOM 2303 N N . SER A 1 289 ? 26.732 0.465 -24.744 1.00 87.94 289 SER A N 1
ATOM 2304 C CA . SER A 1 289 ? 27.527 0.854 -25.901 1.00 87.94 289 SER A CA 1
ATOM 2305 C C . SER A 1 289 ? 28.147 2.242 -25.774 1.00 87.94 289 SER A C 1
ATOM 2307 O O . SER A 1 289 ? 27.842 3.013 -24.868 1.00 87.94 289 SER A O 1
ATOM 2309 N N . ARG A 1 290 ? 29.052 2.565 -26.704 1.00 84.25 290 ARG A N 1
ATOM 2310 C CA . ARG A 1 290 ? 29.619 3.910 -26.832 1.00 84.25 290 ARG A CA 1
ATOM 2311 C C . ARG A 1 290 ? 28.674 4.810 -27.626 1.00 84.25 290 ARG A C 1
ATOM 2313 O O . ARG A 1 290 ? 28.013 4.363 -28.560 1.00 84.25 290 ARG A O 1
ATOM 2320 N N . SER A 1 291 ? 28.700 6.104 -27.317 1.00 80.75 291 SER A N 1
ATOM 2321 C CA . SER A 1 291 ? 27.922 7.172 -27.966 1.00 80.75 291 SER A CA 1
ATOM 2322 C C . SER A 1 291 ? 28.018 7.247 -29.497 1.00 80.75 291 SER A C 1
ATOM 2324 O O . SER A 1 291 ? 27.173 7.849 -30.159 1.00 80.75 291 SER A O 1
ATOM 2326 N N . GLU A 1 292 ? 29.068 6.680 -30.081 1.00 82.38 292 GLU A N 1
ATOM 2327 C CA . GLU A 1 292 ? 29.318 6.678 -31.524 1.00 82.38 292 GLU A CA 1
ATOM 2328 C C . GLU A 1 292 ? 28.464 5.654 -32.279 1.00 82.38 292 GLU A C 1
ATOM 2330 O O . GLU A 1 292 ? 28.203 5.854 -33.463 1.00 82.38 292 GLU A O 1
ATOM 2335 N N . ASN A 1 293 ? 27.972 4.618 -31.592 1.00 85.19 293 ASN A N 1
ATOM 2336 C CA . ASN A 1 293 ? 27.240 3.510 -32.208 1.00 85.19 293 ASN A CA 1
ATOM 2337 C C . ASN A 1 293 ? 25.805 3.881 -32.624 1.00 85.19 293 ASN A C 1
ATOM 2339 O O . ASN A 1 293 ? 25.214 3.205 -33.460 1.00 85.19 293 ASN A O 1
ATOM 2343 N N . GLY A 1 294 ? 25.231 4.951 -32.059 1.00 88.56 294 GLY A N 1
ATOM 2344 C CA . GLY A 1 294 ? 23.867 5.389 -32.385 1.00 88.56 294 GLY A CA 1
ATOM 2345 C C . GLY A 1 294 ? 22.760 4.452 -31.881 1.00 88.56 294 GLY A C 1
ATOM 2346 O O . GLY A 1 294 ? 21.635 4.487 -32.394 1.00 88.56 294 GLY A O 1
ATOM 2347 N N . ASP A 1 295 ? 23.065 3.591 -30.907 1.00 91.88 295 ASP A N 1
ATOM 2348 C CA . ASP A 1 295 ? 22.147 2.556 -30.428 1.00 91.88 295 ASP A CA 1
ATOM 2349 C C . ASP A 1 295 ? 20.897 3.140 -29.763 1.00 91.88 295 ASP A C 1
ATOM 2351 O O . ASP A 1 295 ? 19.811 2.579 -29.915 1.00 91.88 295 ASP A O 1
ATOM 2355 N N . ALA A 1 296 ? 20.982 4.298 -29.098 1.00 94.12 296 ALA A N 1
ATOM 2356 C CA . ALA A 1 296 ? 19.801 4.893 -28.480 1.00 94.12 296 ALA A CA 1
ATOM 2357 C C . ALA A 1 296 ? 18.796 5.350 -29.548 1.00 94.12 296 ALA A C 1
ATOM 2359 O O . ALA A 1 296 ? 17.589 5.118 -29.410 1.00 94.12 296 ALA A O 1
ATOM 2360 N N . ARG A 1 297 ? 19.277 5.931 -30.656 1.00 94.25 297 ARG A N 1
ATOM 2361 C CA . ARG A 1 297 ? 18.436 6.282 -31.815 1.00 94.25 297 ARG A CA 1
ATOM 2362 C C . ARG A 1 297 ? 17.846 5.045 -32.499 1.00 94.25 297 ARG A C 1
ATOM 2364 O O . ARG A 1 297 ? 16.701 5.078 -32.970 1.00 94.25 297 ARG A O 1
ATOM 2371 N N . LYS A 1 298 ? 18.605 3.946 -32.556 1.00 92.69 298 LYS A N 1
ATOM 2372 C CA . LYS A 1 298 ? 18.123 2.659 -33.083 1.00 92.69 298 LYS A CA 1
ATOM 2373 C C . LYS A 1 298 ? 16.971 2.118 -32.230 1.00 92.69 298 LYS A C 1
ATOM 2375 O O . LYS A 1 298 ? 15.926 1.769 -32.786 1.00 92.69 298 LYS A O 1
ATOM 2380 N N . ILE A 1 299 ? 17.118 2.130 -30.904 1.00 94.50 299 ILE A N 1
ATOM 2381 C CA . ILE A 1 299 ? 16.064 1.736 -29.956 1.00 94.50 299 ILE A CA 1
ATOM 2382 C C . ILE A 1 299 ? 14.828 2.614 -30.133 1.00 94.50 299 ILE A C 1
ATOM 2384 O O . ILE A 1 299 ? 13.734 2.080 -30.308 1.00 94.50 299 ILE A O 1
ATOM 2388 N N . GLU A 1 300 ? 14.991 3.939 -30.183 1.00 95.56 300 GLU A N 1
ATOM 2389 C CA . GLU A 1 300 ? 13.877 4.867 -30.406 1.00 95.56 300 GLU A CA 1
ATOM 2390 C C . GLU A 1 300 ? 13.096 4.526 -31.685 1.00 95.56 300 GLU A C 1
ATOM 2392 O O . GLU A 1 300 ? 11.864 4.465 -31.677 1.00 95.56 300 GLU A O 1
ATOM 2397 N N . SER A 1 301 ? 13.804 4.243 -32.779 1.00 93.50 301 SER A N 1
ATOM 2398 C CA . SER A 1 301 ? 13.192 3.892 -34.067 1.00 93.50 301 SER A CA 1
ATOM 2399 C C . SER A 1 301 ? 12.422 2.567 -34.011 1.00 93.50 301 SER A C 1
ATOM 2401 O O . SER A 1 301 ? 11.378 2.419 -34.653 1.00 93.50 301 SER A O 1
ATOM 2403 N N . ILE A 1 302 ? 12.910 1.582 -33.251 1.00 91.56 302 ILE A N 1
ATOM 2404 C CA . ILE A 1 302 ? 12.206 0.307 -33.055 1.00 91.56 302 ILE A CA 1
ATOM 2405 C C . ILE A 1 302 ? 10.973 0.508 -32.171 1.00 91.56 302 ILE A C 1
ATOM 2407 O O . ILE A 1 302 ? 9.889 0.064 -32.548 1.00 91.56 302 ILE A O 1
ATOM 2411 N N . VAL A 1 303 ? 11.113 1.223 -31.053 1.00 94.12 303 VAL A N 1
ATOM 2412 C CA . VAL A 1 303 ? 10.006 1.526 -30.137 1.00 94.12 303 VAL A CA 1
ATOM 2413 C C . VAL A 1 303 ? 8.886 2.262 -30.869 1.00 94.12 303 VAL A C 1
ATOM 2415 O O . VAL A 1 303 ? 7.740 1.832 -30.795 1.00 94.12 303 VAL A O 1
ATOM 2418 N N . ARG A 1 304 ? 9.198 3.297 -31.661 1.00 94.19 304 ARG A N 1
ATOM 2419 C CA . ARG A 1 304 ? 8.203 4.025 -32.474 1.00 94.19 304 ARG A CA 1
ATOM 2420 C C . ARG A 1 304 ? 7.425 3.108 -33.416 1.00 94.19 304 ARG A C 1
ATOM 2422 O O . ARG A 1 304 ? 6.204 3.202 -33.492 1.00 94.19 304 ARG A O 1
ATOM 2429 N N . ARG A 1 305 ? 8.114 2.194 -34.110 1.00 91.12 305 ARG A N 1
ATOM 2430 C CA . ARG A 1 305 ? 7.457 1.219 -34.998 1.00 91.12 305 ARG A CA 1
ATOM 2431 C C . ARG A 1 305 ? 6.542 0.267 -34.229 1.00 91.12 305 ARG A C 1
ATOM 2433 O O . ARG A 1 305 ? 5.471 -0.060 -34.730 1.00 91.12 305 ARG A O 1
ATOM 2440 N N . GLN A 1 306 ? 6.938 -0.166 -33.032 1.00 89.06 306 GLN A N 1
ATOM 2441 C CA . GLN A 1 306 ? 6.097 -1.028 -32.195 1.00 89.06 306 GLN A CA 1
ATOM 2442 C C . GLN A 1 306 ? 4.876 -0.282 -31.648 1.00 89.06 306 GLN A C 1
ATOM 2444 O O . GLN A 1 306 ? 3.769 -0.806 -31.713 1.00 89.06 306 GLN A O 1
ATOM 2449 N N . LEU A 1 307 ? 5.043 0.962 -31.194 1.00 90.94 307 LEU A N 1
ATOM 2450 C CA . LEU A 1 307 ? 3.923 1.797 -30.753 1.00 90.94 307 LEU A CA 1
ATOM 2451 C C . LEU A 1 307 ? 2.904 2.013 -31.880 1.00 90.94 307 LEU A C 1
ATOM 2453 O O . LEU A 1 307 ? 1.710 1.814 -31.664 1.00 90.94 307 LEU A O 1
ATOM 2457 N N . ALA A 1 308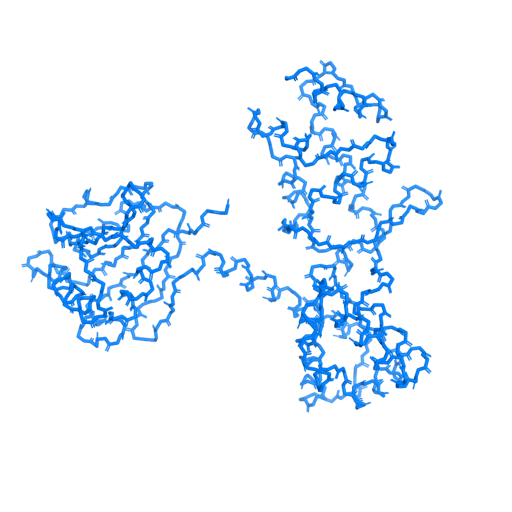 ? 3.370 2.302 -33.100 1.00 90.06 308 ALA A N 1
ATOM 2458 C CA . ALA A 1 308 ? 2.497 2.458 -34.262 1.00 90.06 308 ALA A CA 1
ATOM 2459 C C . ALA A 1 308 ? 1.699 1.181 -34.590 1.00 90.06 308 ALA A C 1
ATOM 2461 O O . ALA A 1 308 ? 0.517 1.270 -34.916 1.00 90.06 308 ALA A O 1
ATOM 2462 N N . ARG A 1 309 ? 2.304 -0.010 -34.447 1.00 85.62 309 ARG A N 1
ATOM 2463 C CA . ARG A 1 309 ? 1.606 -1.304 -34.609 1.00 85.62 309 ARG A CA 1
ATOM 2464 C C . ARG A 1 309 ? 0.512 -1.525 -33.567 1.00 85.62 309 ARG A C 1
ATOM 2466 O O . ARG A 1 309 ? -0.477 -2.182 -33.862 1.00 85.62 309 ARG A O 1
ATOM 2473 N N . CYS A 1 310 ? 0.675 -0.956 -32.377 1.00 82.56 310 CYS A N 1
ATOM 2474 C CA . CYS A 1 310 ? -0.331 -0.962 -31.318 1.00 82.56 310 CYS A CA 1
ATOM 2475 C C . CYS A 1 310 ? -1.342 0.194 -31.442 1.00 82.56 310 CYS A C 1
ATOM 2477 O O . CYS A 1 310 ? -2.063 0.464 -30.484 1.00 82.56 310 CYS A O 1
ATOM 2479 N N . HIS A 1 311 ? -1.373 0.905 -32.577 1.00 89.06 311 HIS A N 1
ATOM 2480 C CA . HIS A 1 311 ? -2.194 2.102 -32.797 1.00 89.06 311 HIS A CA 1
ATOM 2481 C C . HIS A 1 311 ? -1.941 3.241 -31.790 1.00 89.06 311 HIS A C 1
ATOM 2483 O O . HIS A 1 311 ? -2.793 4.103 -31.582 1.00 89.06 311 HIS A O 1
ATOM 2489 N N . ILE A 1 312 ? -0.749 3.281 -31.188 1.00 89.31 312 ILE A N 1
ATOM 2490 C CA . ILE A 1 312 ? -0.288 4.388 -30.348 1.00 89.31 312 ILE A CA 1
ATOM 2491 C C . ILE A 1 312 ? 0.535 5.320 -31.237 1.00 89.31 312 ILE A C 1
ATOM 2493 O O . ILE A 1 312 ? 1.729 5.113 -31.458 1.00 89.31 312 ILE A O 1
ATOM 2497 N N . LEU A 1 313 ? -0.134 6.328 -31.790 1.00 92.69 313 LEU A N 1
ATOM 2498 C CA . LEU A 1 313 ? 0.457 7.296 -32.710 1.00 92.69 313 LEU A CA 1
ATOM 2499 C C . LEU A 1 313 ? 0.907 8.561 -31.964 1.00 92.69 313 LEU A C 1
ATOM 2501 O O . LEU A 1 313 ? 0.322 8.907 -30.930 1.00 92.69 313 LEU A O 1
ATOM 2505 N N . PRO A 1 314 ? 1.957 9.245 -32.449 1.00 93.94 314 PRO A N 1
ATOM 2506 C CA . PRO A 1 314 ? 2.361 10.510 -31.865 1.00 93.94 314 PRO A CA 1
ATOM 2507 C C . PRO A 1 314 ? 1.321 11.607 -32.150 1.00 93.94 314 PRO A C 1
ATOM 2509 O O . PRO A 1 314 ? 0.492 11.485 -33.046 1.00 93.94 314 PRO A O 1
ATOM 2512 N N . VAL A 1 315 ? 1.372 12.684 -31.369 1.00 91.94 315 VAL A N 1
ATOM 2513 C CA . VAL A 1 315 ? 0.542 13.882 -31.552 1.00 91.94 315 VAL A CA 1
ATOM 2514 C C . VAL A 1 315 ? 0.872 14.541 -32.890 1.00 91.94 315 VAL A C 1
ATOM 2516 O O . VAL A 1 315 ? 2.049 14.697 -33.217 1.00 91.94 315 VAL A O 1
ATOM 2519 N N . ASP A 1 316 ? -0.151 14.987 -33.620 1.00 89.31 316 ASP A N 1
ATOM 2520 C CA . ASP A 1 316 ? 0.004 15.649 -34.917 1.00 89.31 316 ASP A CA 1
ATOM 2521 C C . ASP A 1 316 ? 1.063 16.763 -34.888 1.00 89.31 316 ASP A C 1
ATOM 2523 O O . ASP A 1 316 ? 1.126 17.595 -33.977 1.00 89.31 316 ASP A O 1
ATOM 2527 N N . GLY A 1 317 ? 1.944 16.752 -35.890 1.00 85.88 317 GLY A N 1
ATOM 2528 C CA . GLY A 1 317 ? 3.056 17.700 -36.010 1.00 85.88 317 GLY A CA 1
ATOM 2529 C C . GLY A 1 317 ? 4.241 17.443 -35.068 1.00 85.88 317 GLY A C 1
ATOM 2530 O O . GLY A 1 317 ? 5.242 18.156 -35.151 1.00 85.88 317 GLY A O 1
ATOM 2531 N N . LYS A 1 318 ? 4.186 16.425 -34.199 1.00 90.19 318 LYS A N 1
ATOM 2532 C CA . LYS A 1 318 ? 5.303 16.012 -33.336 1.00 90.19 318 LYS A CA 1
ATOM 2533 C C . LYS A 1 318 ? 5.652 14.553 -33.598 1.00 90.19 318 LYS A C 1
ATOM 2535 O O . LYS A 1 318 ? 4.787 13.709 -33.752 1.00 90.19 318 LYS A O 1
ATOM 2540 N N . LEU A 1 319 ? 6.942 14.234 -33.633 1.00 89.06 319 LEU A N 1
ATOM 2541 C CA . LEU A 1 319 ? 7.397 12.879 -33.966 1.00 89.06 319 LEU A CA 1
ATOM 2542 C C . LEU A 1 319 ? 7.585 11.975 -32.736 1.00 89.06 319 LEU A C 1
ATOM 2544 O O . LEU A 1 319 ? 7.691 10.759 -32.868 1.00 89.06 319 LEU A O 1
ATOM 2548 N N . ASP A 1 320 ? 7.673 12.568 -31.551 1.00 90.56 320 ASP A N 1
ATOM 2549 C CA . ASP A 1 320 ? 8.147 11.937 -30.317 1.00 90.56 320 ASP A CA 1
ATOM 2550 C C . ASP A 1 320 ? 7.225 12.152 -29.108 1.00 90.56 320 ASP A C 1
ATOM 2552 O O . ASP A 1 320 ? 7.510 11.630 -28.031 1.00 90.56 320 ASP A O 1
ATOM 2556 N N . HIS A 1 321 ? 6.136 12.909 -29.271 1.00 96.00 321 HIS A N 1
ATOM 2557 C CA . HIS A 1 321 ? 5.162 13.188 -28.214 1.00 96.00 321 HIS A CA 1
ATOM 2558 C C . HIS A 1 321 ? 3.902 12.359 -28.413 1.00 96.00 321 HIS A C 1
ATOM 2560 O O . HIS A 1 321 ? 3.419 12.250 -29.531 1.00 96.00 321 HIS A O 1
ATOM 2566 N N . TYR A 1 322 ? 3.333 11.852 -27.327 1.00 95.19 322 TYR A N 1
ATOM 2567 C CA . TYR A 1 322 ? 2.161 10.987 -27.328 1.00 95.19 322 TYR A CA 1
ATOM 2568 C C . TYR A 1 322 ? 1.133 11.515 -26.334 1.00 95.19 322 TYR A C 1
ATOM 2570 O O . TYR A 1 322 ? 1.475 11.844 -25.194 1.00 95.19 322 TYR A O 1
ATOM 2578 N N . ASN A 1 323 ? -0.137 11.534 -26.746 1.00 92.69 323 ASN A N 1
ATOM 2579 C CA . ASN A 1 323 ? -1.268 11.855 -25.873 1.00 92.69 323 ASN A CA 1
ATOM 2580 C C . ASN A 1 323 ? -1.660 10.650 -24.999 1.00 92.69 323 ASN A C 1
ATOM 2582 O O . ASN A 1 323 ? -2.797 10.184 -24.994 1.00 92.69 323 ASN A O 1
ATOM 2586 N N . VAL A 1 324 ? -0.667 10.090 -24.311 1.00 90.25 324 VAL A N 1
ATOM 2587 C CA . VAL A 1 324 ? -0.795 8.950 -23.404 1.00 90.25 324 VAL A CA 1
ATOM 2588 C C . VAL A 1 324 ? 0.007 9.291 -22.150 1.00 90.25 324 VAL A C 1
ATOM 2590 O O . VAL A 1 324 ? 1.173 9.662 -22.289 1.00 90.25 324 VAL A O 1
ATOM 2593 N N . PRO A 1 325 ? -0.554 9.162 -20.935 1.00 91.50 325 PRO A N 1
ATOM 2594 C CA . PRO A 1 325 ? 0.201 9.367 -19.702 1.00 91.50 325 PRO A CA 1
ATOM 2595 C C . PRO A 1 325 ? 1.398 8.419 -19.607 1.00 91.50 325 PRO A C 1
ATOM 2597 O O . PRO A 1 325 ? 1.298 7.249 -19.991 1.00 91.50 325 PRO A O 1
ATOM 2600 N N . ILE A 1 326 ? 2.513 8.886 -19.042 1.00 93.69 326 ILE A N 1
ATOM 2601 C CA . ILE A 1 326 ? 3.749 8.090 -18.957 1.00 93.69 326 ILE A CA 1
ATOM 2602 C C . ILE A 1 326 ? 3.539 6.788 -18.176 1.00 93.69 326 ILE A C 1
ATOM 2604 O O . ILE A 1 326 ? 4.063 5.747 -18.568 1.00 93.69 326 ILE A O 1
ATOM 2608 N N . THR A 1 327 ? 2.674 6.816 -17.158 1.00 90.69 327 THR A N 1
ATOM 2609 C CA . THR A 1 327 ? 2.272 5.654 -16.347 1.00 90.69 327 THR A CA 1
ATOM 2610 C C . THR A 1 327 ? 1.594 4.545 -17.146 1.00 90.69 327 THR A C 1
ATOM 2612 O O . THR A 1 327 ? 1.555 3.402 -16.699 1.00 90.69 327 THR A O 1
ATOM 2615 N N . LYS A 1 328 ? 1.087 4.857 -18.343 1.00 89.25 328 LYS A N 1
ATOM 2616 C CA . LYS A 1 328 ? 0.509 3.892 -19.285 1.00 89.25 328 LYS A CA 1
ATOM 2617 C C . LYS A 1 328 ? 1.448 3.589 -20.449 1.00 89.25 328 LYS A C 1
ATOM 2619 O O . LYS A 1 328 ? 1.516 2.444 -20.883 1.00 89.25 328 LYS A O 1
ATOM 2624 N N . LEU A 1 329 ? 2.178 4.591 -20.945 1.00 93.81 329 LEU A N 1
ATOM 2625 C CA . LEU A 1 329 ? 3.055 4.427 -22.105 1.00 93.81 329 LEU A CA 1
ATOM 2626 C C . LEU A 1 329 ? 4.336 3.653 -21.767 1.00 93.81 329 LEU A C 1
ATOM 2628 O O . LEU A 1 329 ? 4.729 2.755 -22.511 1.00 93.81 329 LEU A O 1
ATOM 2632 N N . ALA A 1 330 ? 4.989 3.974 -20.650 1.00 95.00 330 ALA A N 1
ATOM 2633 C CA . ALA A 1 330 ? 6.268 3.366 -20.304 1.00 95.00 330 ALA A CA 1
ATOM 2634 C C . ALA A 1 330 ? 6.177 1.844 -20.067 1.00 95.00 330 ALA A C 1
ATOM 2636 O O . ALA A 1 330 ? 7.036 1.147 -20.600 1.00 95.00 330 ALA A O 1
ATOM 2637 N N . PRO A 1 331 ? 5.142 1.272 -19.408 1.00 92.00 331 PRO A N 1
ATOM 2638 C CA . PRO A 1 331 ? 4.975 -0.181 -19.325 1.00 92.00 331 PRO A CA 1
ATOM 2639 C C . PRO A 1 331 ? 4.940 -0.881 -20.688 1.00 92.00 331 PRO A C 1
ATOM 2641 O O . PRO A 1 331 ? 5.552 -1.935 -20.852 1.00 92.00 331 PRO A O 1
ATOM 2644 N N . VAL A 1 332 ? 4.270 -0.279 -21.678 1.00 91.31 332 VAL A N 1
ATOM 2645 C CA . VAL A 1 332 ? 4.199 -0.812 -23.049 1.00 91.31 332 VAL A CA 1
ATOM 2646 C C . VAL A 1 332 ? 5.576 -0.774 -23.711 1.00 91.31 332 VAL A C 1
ATOM 2648 O O . VAL A 1 332 ? 5.989 -1.754 -24.328 1.00 91.31 332 VAL A O 1
ATOM 2651 N N . ILE A 1 333 ? 6.314 0.327 -23.546 1.00 94.69 333 ILE A N 1
ATOM 2652 C CA . ILE A 1 333 ? 7.667 0.483 -24.096 1.00 94.69 333 ILE A CA 1
ATOM 2653 C C . ILE A 1 333 ? 8.641 -0.512 -23.458 1.00 94.69 333 ILE A C 1
ATOM 2655 O O . ILE A 1 333 ? 9.358 -1.202 -24.180 1.00 94.69 333 ILE A O 1
ATOM 2659 N N . ILE A 1 334 ? 8.655 -0.617 -22.126 1.00 93.81 334 ILE A N 1
ATOM 2660 C CA . ILE A 1 334 ? 9.515 -1.571 -21.412 1.00 93.81 334 ILE A CA 1
ATOM 2661 C C . ILE A 1 334 ? 9.168 -3.004 -21.824 1.00 93.81 334 ILE A C 1
ATOM 2663 O O . ILE A 1 334 ? 10.077 -3.796 -22.055 1.00 93.81 334 ILE A O 1
ATOM 2667 N N . GLY A 1 335 ? 7.884 -3.323 -22.011 1.00 87.62 335 GLY A N 1
ATOM 2668 C CA . GLY A 1 335 ? 7.460 -4.614 -22.556 1.00 87.62 335 GLY A CA 1
ATOM 2669 C C . GLY A 1 335 ? 7.987 -4.880 -23.964 1.00 87.62 335 GLY A C 1
ATOM 2670 O O . GLY A 1 335 ? 8.561 -5.939 -24.209 1.00 87.62 335 GLY A O 1
ATOM 2671 N N . ALA A 1 336 ? 7.868 -3.910 -24.873 1.00 88.00 336 ALA A N 1
ATOM 2672 C CA . ALA A 1 336 ? 8.383 -4.034 -26.237 1.00 88.00 336 ALA A CA 1
ATOM 2673 C C . ALA A 1 336 ? 9.911 -4.215 -26.276 1.00 88.00 336 ALA A C 1
ATOM 2675 O O . ALA A 1 336 ? 10.428 -4.954 -27.114 1.00 88.00 336 ALA A O 1
ATOM 2676 N N . ILE A 1 337 ? 10.629 -3.557 -25.362 1.00 91.69 337 ILE A N 1
ATOM 2677 C CA . ILE A 1 337 ? 12.081 -3.683 -25.215 1.00 91.69 337 ILE A CA 1
ATOM 2678 C C . ILE A 1 337 ? 12.455 -5.045 -24.619 1.00 91.69 337 ILE A C 1
ATOM 2680 O O . ILE A 1 337 ? 13.304 -5.733 -25.176 1.00 91.69 337 ILE A O 1
ATOM 2684 N N . GLY A 1 338 ? 11.793 -5.473 -23.542 1.00 87.06 338 GLY A N 1
ATOM 2685 C CA . GLY A 1 338 ? 12.069 -6.751 -22.880 1.00 87.06 338 GLY A CA 1
ATOM 2686 C C . GLY A 1 338 ? 11.762 -7.971 -23.751 1.00 87.06 338 GLY A C 1
ATOM 2687 O O . GLY A 1 338 ? 12.440 -8.991 -23.644 1.00 87.06 338 GLY A O 1
ATOM 2688 N N . GLN A 1 339 ? 10.788 -7.871 -24.656 1.00 83.62 339 GLN A N 1
ATOM 2689 C CA . GLN A 1 339 ? 10.465 -8.932 -25.617 1.00 83.62 339 GLN A CA 1
ATOM 2690 C C . GLN A 1 339 ? 11.408 -8.964 -26.831 1.00 83.62 339 GLN A C 1
ATOM 2692 O O . GLN A 1 339 ? 11.390 -9.928 -27.595 1.00 83.62 339 GLN A O 1
ATOM 2697 N N . ASN A 1 340 ? 12.236 -7.935 -27.023 1.00 86.19 340 ASN A N 1
ATOM 2698 C CA . ASN A 1 340 ? 13.205 -7.871 -28.108 1.00 86.19 340 ASN A CA 1
ATOM 2699 C C . ASN A 1 340 ? 14.611 -8.174 -27.573 1.00 86.19 340 ASN A C 1
ATOM 2701 O O . ASN A 1 340 ? 15.279 -7.295 -27.033 1.00 86.19 340 ASN A O 1
ATOM 2705 N N . ALA A 1 341 ? 15.070 -9.414 -27.756 1.00 86.75 341 ALA A N 1
ATOM 2706 C CA . ALA A 1 341 ? 16.361 -9.878 -27.244 1.00 86.75 341 ALA A CA 1
ATOM 2707 C C . ALA A 1 341 ? 17.558 -9.029 -27.718 1.00 86.75 341 ALA A C 1
ATOM 2709 O O . ALA A 1 341 ? 18.486 -8.800 -26.943 1.00 86.75 341 ALA A O 1
ATOM 2710 N N . GLU A 1 342 ? 17.522 -8.520 -28.956 1.00 88.31 342 GLU A N 1
ATOM 2711 C CA . GLU A 1 342 ? 18.577 -7.656 -29.496 1.00 88.31 342 GLU A CA 1
ATOM 2712 C C . GLU A 1 342 ? 18.675 -6.365 -28.675 1.00 88.31 342 GLU A C 1
ATOM 2714 O O . GLU A 1 342 ? 19.750 -6.041 -28.175 1.00 88.31 342 GLU A O 1
ATOM 2719 N N . ILE A 1 343 ? 17.550 -5.678 -28.452 1.00 90.31 343 ILE A N 1
ATOM 2720 C CA . ILE A 1 343 ? 17.531 -4.442 -27.658 1.00 90.31 343 ILE A CA 1
ATOM 2721 C C . ILE A 1 343 ? 17.843 -4.730 -26.192 1.00 90.31 343 ILE A C 1
ATOM 2723 O O . ILE A 1 343 ? 18.659 -4.032 -25.594 1.00 90.31 343 ILE A O 1
ATOM 2727 N N . ALA A 1 344 ? 17.214 -5.749 -25.607 1.00 90.44 344 ALA A N 1
ATOM 2728 C CA . ALA A 1 344 ? 17.387 -6.094 -24.202 1.00 90.44 344 ALA A CA 1
ATOM 2729 C C . ALA A 1 344 ? 18.866 -6.334 -23.851 1.00 90.44 344 ALA A C 1
ATOM 2731 O O . ALA A 1 344 ? 19.346 -5.865 -22.819 1.00 90.44 344 ALA A O 1
ATOM 2732 N N . SER A 1 345 ? 19.622 -6.969 -24.757 1.00 89.88 345 SER A N 1
ATOM 2733 C CA . SER A 1 345 ? 21.059 -7.205 -24.581 1.00 89.88 345 SER A CA 1
ATOM 2734 C C . SER A 1 345 ? 21.903 -5.920 -24.512 1.00 89.88 345 SER A C 1
ATOM 2736 O O . SER A 1 345 ? 22.938 -5.909 -23.833 1.00 89.88 345 SER A O 1
ATOM 2738 N N . MET A 1 346 ? 21.444 -4.834 -25.152 1.00 92.94 346 MET A N 1
ATOM 2739 C CA . MET A 1 346 ? 22.113 -3.527 -25.196 1.00 92.94 346 MET A CA 1
ATOM 2740 C C . MET A 1 346 ? 21.932 -2.725 -23.903 1.00 92.94 346 MET A C 1
ATOM 2742 O O . MET A 1 346 ? 22.730 -1.829 -23.629 1.00 92.94 346 MET A O 1
ATOM 2746 N N . VAL A 1 347 ? 20.903 -3.024 -23.105 1.00 94.00 347 VAL A N 1
ATOM 2747 C CA . VAL A 1 347 ? 20.569 -2.257 -21.898 1.00 94.00 347 VAL A CA 1
ATOM 2748 C C . VAL A 1 347 ? 21.547 -2.595 -20.769 1.00 94.00 347 VAL A C 1
ATOM 2750 O O . VAL A 1 347 ? 21.736 -3.760 -20.416 1.00 94.00 347 VAL A O 1
ATOM 2753 N N . HIS A 1 348 ? 22.181 -1.569 -20.202 1.00 93.81 348 HIS A N 1
ATOM 2754 C CA . HIS A 1 348 ? 23.040 -1.679 -19.022 1.00 93.81 348 HIS A CA 1
ATOM 2755 C C . HIS A 1 348 ? 22.224 -1.559 -17.734 1.00 93.81 348 HIS A C 1
ATOM 2757 O O . HIS A 1 348 ? 22.342 -2.398 -16.844 1.00 93.81 348 HIS A O 1
ATOM 2763 N N . GLN A 1 349 ? 21.378 -0.533 -17.662 1.00 94.44 349 GLN A N 1
ATOM 2764 C CA . GLN A 1 349 ? 20.618 -0.177 -16.469 1.00 94.44 349 GLN A CA 1
ATOM 2765 C C . GLN A 1 349 ? 19.284 0.448 -16.871 1.00 94.44 349 GLN A C 1
ATOM 2767 O O . GLN A 1 349 ? 19.186 1.114 -17.904 1.00 94.44 349 GLN A O 1
ATOM 2772 N N . ILE A 1 350 ? 18.266 0.246 -16.036 1.00 95.75 350 ILE A N 1
ATOM 2773 C CA . ILE A 1 350 ? 16.966 0.900 -16.168 1.00 95.75 350 ILE A CA 1
ATOM 2774 C C . ILE A 1 350 ? 16.676 1.635 -14.866 1.00 95.75 350 ILE A C 1
ATOM 2776 O O . ILE A 1 350 ? 16.583 1.006 -13.812 1.00 95.75 350 ILE A O 1
ATOM 2780 N N . THR A 1 351 ? 16.487 2.947 -14.956 1.00 95.62 351 THR A N 1
ATOM 2781 C CA . THR A 1 351 ? 16.170 3.798 -13.809 1.00 95.62 351 THR A CA 1
ATOM 2782 C C . THR A 1 351 ? 14.852 4.520 -14.050 1.00 95.62 351 THR A C 1
ATOM 2784 O O . THR A 1 351 ? 14.637 5.081 -15.123 1.00 95.62 351 THR A O 1
ATOM 2787 N N . ALA A 1 352 ? 13.961 4.521 -13.064 1.00 95.06 352 ALA A N 1
ATOM 2788 C CA . ALA A 1 352 ? 12.661 5.178 -13.139 1.00 95.06 352 ALA A CA 1
ATOM 2789 C C . ALA A 1 352 ? 12.412 6.059 -11.917 1.00 95.06 352 ALA A C 1
ATOM 2791 O O . ALA A 1 352 ? 12.758 5.696 -10.792 1.00 95.06 352 ALA A O 1
ATOM 2792 N N . THR A 1 353 ? 11.757 7.196 -12.119 1.00 93.50 353 THR A N 1
ATOM 2793 C CA . THR A 1 353 ? 11.274 8.009 -11.001 1.00 93.50 353 THR A CA 1
ATOM 2794 C C . THR A 1 353 ? 10.106 7.292 -10.303 1.00 93.50 353 THR A C 1
ATOM 2796 O O . THR A 1 353 ? 9.235 6.718 -10.971 1.00 93.50 353 THR A O 1
ATOM 2799 N N . LYS A 1 354 ? 10.061 7.298 -8.964 1.00 88.69 354 LYS A N 1
ATOM 2800 C CA . LYS A 1 354 ? 8.919 6.767 -8.188 1.00 88.69 354 LYS A CA 1
ATOM 2801 C C . LYS A 1 354 ? 7.640 7.565 -8.488 1.00 88.69 354 LYS A C 1
ATOM 2803 O O . LYS A 1 354 ? 7.716 8.761 -8.764 1.00 88.69 354 LYS A O 1
ATOM 2808 N N . LEU A 1 355 ? 6.458 6.939 -8.395 1.00 81.81 355 LEU A N 1
ATOM 2809 C CA . LEU A 1 355 ? 5.212 7.716 -8.332 1.00 81.81 355 LEU A CA 1
ATOM 2810 C C . LEU A 1 355 ? 5.178 8.438 -6.987 1.00 81.81 355 LEU A C 1
ATOM 2812 O O . LEU A 1 355 ? 5.168 7.797 -5.934 1.00 81.81 355 LEU A O 1
ATOM 2816 N N . LEU A 1 356 ? 5.168 9.766 -7.026 1.00 62.97 356 LEU A N 1
ATOM 2817 C CA . LEU A 1 356 ? 4.843 10.569 -5.856 1.00 62.97 356 LEU A CA 1
ATOM 2818 C C . LEU A 1 356 ? 3.329 10.432 -5.624 1.00 62.97 356 LEU A C 1
ATOM 2820 O O . LEU A 1 356 ? 2.546 10.685 -6.540 1.00 62.97 356 LEU A O 1
ATOM 2824 N N . ASN A 1 357 ? 2.940 9.944 -4.441 1.00 48.12 357 ASN A N 1
ATOM 2825 C CA . ASN A 1 357 ? 1.534 9.866 -4.017 1.00 48.12 357 ASN A CA 1
ATOM 2826 C C . ASN A 1 357 ? 0.983 11.246 -3.666 1.00 48.12 357 ASN A C 1
ATOM 2828 O O . ASN A 1 357 ? 1.715 12.006 -2.990 1.00 48.12 357 ASN A O 1
#

Sequence (357 aa):
MHTEYVKWREVCERLNIDQDGYNHYEQLCCLIVSKISNAVGFRSYLNCISGPLISQIILSLTGITLTTSNLCNYKQTGQHFVKDISDALGVPIAHGIPFNLTKNIEQSFAFTALPDSPSAALATILNNGDYAVKDTLYEFWQSSKSFNVGSSKNWPSLKLLKILQKRKLQIIVPASHDTPVKMRRLLKHITDLLELHDISHLNQSTLNEAVQIFCTAEQQYKINRNTHWLPSFSTLPLLQYVDELTSDFRQSPYFYVKEVNSLSKIGSADRCNDRVKTNSFAVVLTLKSRSENGDARKIESIVRRQLARCHILPVDGKLDHYNVPITKLAPVIIGAIGQNAEIASMVHQITATKLLN

Organism: NCBI:txid493475